Protein AF-A0A2N3D0N3-F1 (afdb_monomer)

Mean predicted aligned error: 4.91 Å

Radius of gyration: 18.26 Å; Cα contacts (8 Å, |Δi|>4): 306; chains: 1; bounding box: 47×38×54 Å

pLDDT: mean 93.18, std 10.8, range [32.34, 98.5]

Foldseek 3Di:
DWAAQQFDDDPNRTWDKAWDWFDWAFDQQLCDDDPGHPCPVQPVQWDADPVRGITGGAGWMWTADPQQFIAIAGDRDDDPLNTADPDDADPQWDFDADRDNVPDLEQSHCVVRVHPVHTDHNVPDPDDDFAAQWDFSNQDDPPVVNVVVRTPPVRHGDTPGGDGHPPRDGDPPDD

Sequence (175 aa):
IEVRGGQIILNGRAIKREVVPAVRIPFEPALMCKDGPCLIGFEAFRETDADGREYFAPPTWRETLPNGATYLTIDYRDQGLDNYGPYTVPADHVFVMGDNRDQSADSRAAAEENGLGGGVPLANIGGRAEFITFSLDGTTSWNPMSWFTSLRGDRAWTTLRPPLAEGVAPAPAAE

Structure (mmCIF, N/CA/C/O backbone):
data_AF-A0A2N3D0N3-F1
#
_entry.id   AF-A0A2N3D0N3-F1
#
loop_
_atom_site.group_PDB
_atom_site.id
_atom_site.type_symbol
_atom_site.label_atom_id
_atom_site.label_alt_id
_atom_site.label_comp_id
_atom_site.label_asym_id
_atom_site.label_entity_id
_atom_site.label_seq_id
_atom_site.pdbx_PDB_ins_code
_atom_site.Cartn_x
_atom_site.Cartn_y
_atom_site.Cartn_z
_atom_site.occupancy
_atom_site.B_iso_or_equiv
_atom_site.auth_seq_id
_atom_site.auth_comp_id
_atom_site.auth_asym_id
_atom_site.auth_atom_id
_atom_site.pdbx_PDB_model_num
ATOM 1 N N . ILE A 1 1 ? -7.710 2.717 17.320 1.00 96.50 1 ILE A N 1
ATOM 2 C CA . ILE A 1 1 ? -6.485 2.677 16.499 1.00 96.50 1 ILE A CA 1
ATOM 3 C C . ILE A 1 1 ? -5.714 3.965 16.703 1.00 96.50 1 ILE A C 1
ATOM 5 O O . ILE A 1 1 ? -6.318 5.024 16.839 1.00 96.50 1 ILE A O 1
ATOM 9 N N . GLU A 1 2 ? -4.401 3.841 16.779 1.00 98.00 2 GLU A N 1
ATOM 10 C CA . GLU A 1 2 ? -3.446 4.932 16.925 1.00 98.00 2 GLU A CA 1
ATOM 11 C C . GLU A 1 2 ? -2.234 4.638 16.042 1.00 98.00 2 GLU A C 1
ATOM 13 O O . GLU A 1 2 ? -1.915 3.473 15.800 1.00 98.00 2 GLU A O 1
ATOM 18 N N . VAL A 1 3 ? -1.551 5.681 15.588 1.00 98.12 3 VAL A N 1
ATOM 19 C CA . VAL A 1 3 ? -0.232 5.597 14.955 1.00 98.12 3 VAL A CA 1
ATOM 20 C C . VAL A 1 3 ? 0.669 6.585 15.682 1.00 98.12 3 VAL A C 1
ATOM 22 O O . VAL A 1 3 ? 0.238 7.705 15.955 1.00 98.12 3 VAL A O 1
ATOM 25 N N . ARG A 1 4 ? 1.880 6.168 16.056 1.00 97.81 4 ARG A N 1
ATOM 26 C CA . ARG A 1 4 ? 2.882 7.040 16.688 1.00 97.81 4 ARG A CA 1
ATOM 27 C C . ARG A 1 4 ? 4.240 6.769 16.061 1.00 97.81 4 ARG A C 1
ATOM 29 O O . ARG A 1 4 ? 4.701 5.629 16.116 1.00 97.81 4 ARG A O 1
ATOM 36 N N . GLY A 1 5 ? 4.857 7.789 15.466 1.00 96.19 5 GLY A N 1
ATOM 37 C CA . GLY A 1 5 ? 6.097 7.633 14.694 1.00 96.19 5 GLY A CA 1
ATOM 38 C C . GLY A 1 5 ? 6.013 6.506 13.654 1.00 96.19 5 GLY A C 1
ATOM 39 O O . GLY A 1 5 ? 6.908 5.668 13.583 1.00 96.19 5 GLY A O 1
ATOM 40 N N . GLY A 1 6 ? 4.875 6.398 12.962 1.00 95.81 6 GLY A N 1
ATOM 41 C CA . GLY A 1 6 ? 4.603 5.386 11.937 1.00 95.81 6 GLY A CA 1
ATOM 42 C C . GLY A 1 6 ? 4.207 4.006 12.482 1.00 95.81 6 GLY A C 1
ATOM 43 O O . GLY A 1 6 ? 3.701 3.161 11.741 1.00 95.81 6 GLY A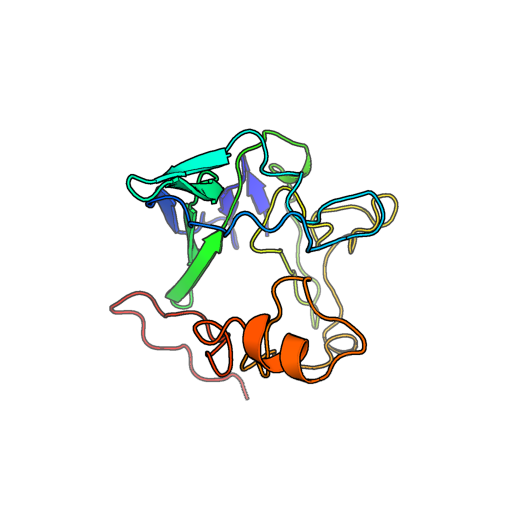 O 1
ATOM 44 N N . GLN A 1 7 ? 4.398 3.722 13.775 1.00 97.00 7 GLN A N 1
ATOM 45 C CA . GLN A 1 7 ? 4.039 2.425 14.352 1.00 97.00 7 GLN A CA 1
ATOM 46 C C . GLN A 1 7 ? 2.553 2.366 14.719 1.00 97.00 7 GLN A C 1
ATOM 48 O O . GLN A 1 7 ? 2.054 3.183 15.495 1.00 97.00 7 GLN A O 1
ATOM 53 N N . ILE A 1 8 ? 1.854 1.348 14.209 1.00 98.06 8 ILE A N 1
ATOM 54 C CA . ILE A 1 8 ? 0.443 1.109 14.522 1.00 98.06 8 ILE A CA 1
ATOM 55 C C . ILE A 1 8 ? 0.293 0.577 15.952 1.00 98.06 8 ILE A C 1
ATOM 57 O O . ILE A 1 8 ? 0.961 -0.371 16.375 1.00 98.06 8 ILE A O 1
ATOM 61 N N . ILE A 1 9 ? -0.663 1.151 16.674 1.00 98.50 9 ILE A N 1
ATOM 62 C CA . ILE A 1 9 ? -1.095 0.753 18.007 1.00 98.50 9 ILE A CA 1
ATOM 63 C C . ILE A 1 9 ? -2.587 0.403 17.939 1.00 98.50 9 ILE A C 1
ATOM 65 O O . ILE A 1 9 ? -3.451 1.232 17.637 1.00 98.50 9 ILE A O 1
ATOM 69 N N . LEU A 1 10 ? -2.906 -0.856 18.235 1.00 97.56 10 LEU A N 1
ATOM 70 C CA . LEU A 1 10 ? -4.269 -1.379 18.256 1.00 97.56 10 LEU A CA 1
ATOM 71 C C . LEU A 1 10 ? -4.692 -1.616 19.702 1.00 97.56 10 LEU A C 1
ATOM 73 O O . LEU A 1 10 ? -4.066 -2.395 20.417 1.00 97.56 10 LEU A O 1
ATOM 77 N N . ASN A 1 11 ? -5.757 -0.937 20.135 1.00 96.12 11 ASN A N 1
ATOM 78 C CA . ASN A 1 11 ? -6.321 -1.054 21.486 1.00 96.12 11 ASN A CA 1
ATOM 79 C C . ASN A 1 11 ? -5.256 -0.900 22.592 1.00 96.12 11 ASN A C 1
ATOM 81 O O . ASN A 1 11 ? -5.181 -1.701 23.519 1.00 96.12 11 ASN A O 1
ATOM 85 N N . GLY A 1 12 ? -4.384 0.104 22.446 1.00 96.75 12 GLY A N 1
ATOM 86 C CA . GLY A 1 12 ? -3.292 0.393 23.383 1.00 96.75 12 GLY A CA 1
ATOM 87 C C . GLY A 1 12 ? -2.045 -0.489 23.238 1.00 96.75 12 GLY A C 1
ATOM 88 O O . GLY A 1 12 ? -1.062 -0.254 23.936 1.00 96.75 12 GLY A O 1
ATOM 89 N N . ARG A 1 13 ? -2.036 -1.473 22.328 1.00 97.69 13 ARG A N 1
ATOM 90 C CA . ARG A 1 13 ? -0.891 -2.360 22.089 1.00 97.69 13 ARG A CA 1
ATOM 91 C C . ARG A 1 13 ? -0.256 -2.093 20.728 1.00 97.69 13 ARG A C 1
ATOM 93 O O . ARG A 1 13 ? -0.904 -2.248 19.696 1.00 97.69 13 ARG A O 1
ATOM 100 N N . ALA A 1 14 ? 1.023 -1.729 20.729 1.00 97.88 14 ALA A N 1
ATOM 101 C CA . ALA A 1 14 ? 1.804 -1.610 19.504 1.00 97.88 14 ALA A CA 1
ATOM 102 C C . ALA A 1 14 ? 1.889 -2.965 18.785 1.00 97.88 14 ALA A C 1
ATOM 104 O O . ALA A 1 14 ? 2.117 -4.000 19.424 1.00 97.88 14 ALA A O 1
ATOM 105 N N . ILE A 1 15 ? 1.697 -2.963 17.466 1.00 97.38 15 ILE A N 1
ATOM 106 C CA . ILE A 1 15 ? 1.900 -4.164 16.656 1.00 97.38 15 ILE A CA 1
ATOM 107 C C . ILE A 1 15 ? 3.396 -4.454 16.511 1.00 97.38 15 ILE A C 1
ATOM 109 O O . ILE A 1 15 ? 4.239 -3.555 16.620 1.00 97.38 15 ILE A O 1
ATOM 113 N N . LYS A 1 16 ? 3.734 -5.718 16.236 1.00 97.38 16 LYS A N 1
ATOM 114 C CA . LYS A 1 16 ? 5.115 -6.092 15.929 1.00 97.38 16 LYS A CA 1
ATOM 115 C C . LYS A 1 16 ? 5.509 -5.431 14.607 1.00 97.38 16 LYS A C 1
ATOM 117 O O . LYS A 1 16 ? 4.800 -5.593 13.615 1.00 97.38 16 LYS A O 1
ATOM 122 N N . ARG A 1 17 ? 6.630 -4.712 14.608 1.00 96.81 17 ARG A N 1
ATOM 123 C CA . ARG A 1 17 ? 7.217 -4.063 13.435 1.00 96.81 17 ARG A CA 1
ATOM 124 C C . ARG A 1 17 ? 8.715 -4.354 13.419 1.00 96.81 17 ARG A C 1
ATOM 126 O O . ARG A 1 17 ? 9.386 -4.163 14.429 1.00 96.81 17 ARG A O 1
ATOM 133 N N . GLU A 1 18 ? 9.218 -4.856 12.300 1.00 97.06 18 GLU A N 1
ATOM 134 C CA . GLU A 1 18 ? 10.600 -5.322 12.149 1.00 97.06 18 GLU A CA 1
ATOM 135 C C . GLU A 1 18 ? 11.229 -4.697 10.907 1.00 97.06 18 GLU A C 1
ATOM 137 O O . GLU A 1 18 ? 10.584 -4.636 9.862 1.00 97.06 18 GLU A O 1
ATOM 142 N N . VAL A 1 19 ? 12.486 -4.261 11.001 1.00 96.88 19 VAL A N 1
ATOM 143 C CA . VAL A 1 19 ? 13.260 -3.880 9.812 1.00 96.88 19 VAL A CA 1
ATOM 144 C C . VAL A 1 19 ? 13.573 -5.144 9.022 1.00 96.88 19 VAL A C 1
ATOM 146 O O . VAL A 1 19 ? 14.001 -6.152 9.588 1.00 96.88 19 VAL A O 1
ATOM 149 N N . VAL A 1 20 ? 13.369 -5.090 7.711 1.00 97.88 20 VAL A N 1
ATOM 150 C CA . VAL A 1 20 ? 13.664 -6.190 6.790 1.00 97.88 20 VAL A CA 1
ATOM 151 C C . VAL A 1 20 ? 14.454 -5.664 5.595 1.00 97.88 20 VAL A C 1
ATOM 153 O O . VAL A 1 20 ? 14.516 -4.448 5.404 1.00 97.88 20 VAL A O 1
ATOM 156 N N . PRO A 1 21 ? 15.071 -6.540 4.779 1.00 97.94 21 PRO A N 1
ATOM 157 C CA . PRO A 1 21 ? 15.640 -6.105 3.512 1.00 97.94 21 PRO A CA 1
ATOM 158 C C . PRO A 1 21 ? 14.610 -5.326 2.692 1.00 97.94 21 PRO A C 1
ATOM 160 O O . PRO A 1 21 ? 13.435 -5.703 2.652 1.00 97.94 21 PRO A O 1
ATOM 163 N N . ALA A 1 22 ? 15.062 -4.249 2.054 1.00 97.94 22 ALA A N 1
ATOM 164 C CA . ALA A 1 22 ? 14.221 -3.424 1.203 1.00 97.94 22 ALA A CA 1
ATOM 165 C C . ALA A 1 22 ? 13.553 -4.267 0.108 1.00 97.94 22 ALA A C 1
ATOM 167 O O . ALA A 1 22 ? 14.188 -5.140 -0.497 1.00 97.94 22 ALA A O 1
ATOM 168 N N . VAL A 1 23 ? 12.278 -3.993 -0.175 1.00 96.56 23 VAL A N 1
ATOM 169 C CA . VAL A 1 23 ? 11.655 -4.523 -1.390 1.00 96.56 23 VAL A CA 1
ATOM 170 C C . VAL A 1 23 ? 12.372 -3.957 -2.611 1.00 96.56 23 VAL A C 1
ATOM 172 O O . VAL A 1 23 ? 12.675 -2.768 -2.663 1.00 96.56 23 VAL A O 1
ATOM 175 N N . ARG A 1 24 ? 12.630 -4.804 -3.611 1.00 96.56 24 ARG A N 1
ATOM 176 C CA . ARG A 1 24 ? 13.155 -4.359 -4.906 1.00 96.56 24 ARG A CA 1
ATOM 177 C C . ARG A 1 24 ? 11.980 -4.057 -5.825 1.00 96.56 24 ARG A C 1
ATOM 179 O O . ARG A 1 24 ? 11.265 -4.968 -6.235 1.00 96.56 24 ARG A O 1
ATOM 186 N N . ILE A 1 25 ? 11.777 -2.782 -6.129 1.00 95.69 25 ILE A N 1
ATOM 187 C CA . ILE A 1 25 ? 10.747 -2.318 -7.060 1.00 95.69 25 ILE A CA 1
ATOM 188 C C . ILE A 1 25 ? 11.434 -2.058 -8.408 1.00 95.69 25 ILE A C 1
ATOM 190 O O . ILE A 1 25 ? 12.362 -1.255 -8.438 1.00 95.69 25 ILE A O 1
ATOM 194 N N . PRO A 1 26 ? 11.036 -2.704 -9.517 1.00 94.94 26 PRO A N 1
ATOM 195 C CA . PRO A 1 26 ? 11.673 -2.482 -10.816 1.00 94.94 26 PRO A CA 1
ATOM 196 C C . PRO A 1 26 ? 11.665 -1.006 -11.241 1.00 94.94 26 PRO A C 1
ATOM 198 O O . PRO A 1 26 ? 10.673 -0.305 -11.033 1.00 94.94 26 PRO A O 1
ATOM 201 N N . PHE A 1 27 ? 12.755 -0.529 -11.852 1.00 95.69 27 PHE A N 1
ATOM 202 C CA . PHE A 1 27 ? 12.770 0.795 -12.470 1.00 95.69 27 PHE A CA 1
ATOM 203 C C . PHE A 1 27 ? 11.986 0.764 -13.787 1.00 95.69 27 PHE A C 1
ATOM 205 O O . PHE A 1 27 ? 12.402 0.134 -14.759 1.00 95.69 27 PHE A O 1
ATOM 212 N N . GLU A 1 28 ? 10.843 1.447 -13.823 1.00 94.19 28 GLU A N 1
ATOM 213 C CA . GLU A 1 28 ? 9.900 1.387 -14.945 1.00 94.19 28 GLU A CA 1
ATOM 214 C C . GLU A 1 28 ? 9.500 2.794 -15.399 1.00 94.19 28 GLU A C 1
ATOM 216 O O . GLU A 1 28 ? 8.421 3.289 -15.067 1.00 94.19 28 GLU A O 1
ATOM 221 N N . PRO A 1 29 ? 10.356 3.476 -16.174 1.00 94.12 29 PRO A N 1
ATOM 222 C CA . PRO A 1 29 ? 10.112 4.856 -16.589 1.00 94.12 29 PRO A CA 1
ATOM 223 C C . PRO A 1 29 ? 8.938 4.994 -17.569 1.00 94.12 29 PRO A C 1
ATOM 225 O O . PRO A 1 29 ? 8.408 6.087 -17.731 1.00 94.12 29 PRO A O 1
ATOM 228 N N . ALA A 1 30 ? 8.530 3.899 -18.220 1.00 94.56 30 ALA A N 1
ATOM 229 C CA . ALA A 1 30 ? 7.358 3.857 -19.093 1.00 94.56 30 ALA A CA 1
ATOM 230 C C . ALA A 1 30 ? 6.034 3.714 -18.319 1.00 94.56 30 ALA A C 1
ATOM 232 O O . ALA A 1 30 ? 4.965 3.932 -18.890 1.00 94.56 30 ALA A O 1
ATOM 233 N N . LEU A 1 31 ? 6.079 3.361 -17.029 1.00 94.31 31 LEU A N 1
ATOM 234 C CA . LEU A 1 31 ? 4.893 3.286 -16.184 1.00 94.31 31 LEU A CA 1
ATOM 235 C C . LEU A 1 31 ? 4.480 4.702 -15.766 1.00 94.31 31 LEU A C 1
ATOM 237 O O . LEU A 1 31 ? 4.991 5.253 -14.792 1.00 94.31 31 LEU A O 1
ATOM 241 N N . MET A 1 32 ? 3.558 5.293 -16.525 1.00 93.88 32 MET A N 1
ATOM 242 C CA . MET A 1 32 ? 3.138 6.686 -16.356 1.00 93.88 32 MET A CA 1
ATOM 243 C C . MET A 1 32 ? 1.885 6.825 -15.485 1.00 93.88 32 MET A C 1
ATOM 245 O O . MET A 1 32 ? 0.881 6.143 -15.683 1.00 93.88 32 MET A O 1
ATOM 249 N N . CYS A 1 33 ? 1.945 7.773 -14.557 1.00 91.06 33 CYS A N 1
ATOM 250 C CA . CYS A 1 33 ? 0.849 8.275 -13.738 1.00 91.06 33 CYS A CA 1
ATOM 251 C C . CYS A 1 33 ? 0.556 9.740 -14.126 1.00 91.06 33 CYS A C 1
ATOM 253 O O . CYS A 1 33 ? 1.195 10.289 -15.023 1.00 91.06 33 CYS A O 1
ATOM 255 N N . LYS A 1 34 ? -0.427 10.380 -13.473 1.00 86.44 34 LYS A N 1
ATOM 256 C CA . LYS A 1 34 ? -0.952 11.707 -13.856 1.00 86.44 34 LYS A CA 1
ATOM 257 C C . LYS A 1 34 ? 0.133 12.766 -14.118 1.00 86.44 34 LYS A C 1
ATOM 259 O O . LYS A 1 34 ? 0.030 13.481 -15.109 1.00 86.44 34 LYS A O 1
ATOM 264 N N . ASP A 1 35 ? 1.160 12.824 -13.270 1.00 86.19 35 ASP A N 1
ATOM 265 C CA . ASP A 1 35 ? 2.165 13.896 -13.271 1.00 86.19 35 ASP A CA 1
ATOM 266 C C . ASP A 1 35 ? 3.593 13.403 -13.599 1.00 86.19 35 ASP A C 1
ATOM 268 O O . ASP A 1 35 ? 4.572 14.096 -13.327 1.00 86.19 35 ASP A O 1
ATOM 272 N N . GLY A 1 36 ? 3.737 12.205 -14.183 1.00 92.62 36 GLY A N 1
ATOM 273 C CA . GLY A 1 36 ? 5.040 11.632 -14.546 1.00 92.62 36 GLY A CA 1
ATOM 274 C C . GLY A 1 36 ? 5.144 10.128 -14.279 1.00 92.62 36 GLY A C 1
ATOM 275 O O . GLY A 1 36 ? 4.118 9.464 -14.119 1.00 92.62 36 GLY A O 1
ATOM 276 N N . PRO A 1 37 ? 6.366 9.566 -14.227 1.00 94.25 37 PRO A N 1
ATOM 277 C CA . PRO A 1 37 ? 6.569 8.164 -13.874 1.00 94.25 37 PRO A CA 1
ATOM 278 C C . PRO A 1 37 ? 5.958 7.836 -12.507 1.00 94.25 37 PRO A C 1
ATOM 280 O O . PRO A 1 37 ? 6.195 8.540 -11.525 1.00 94.25 37 PRO A O 1
ATOM 283 N N . CYS A 1 38 ? 5.200 6.744 -12.416 1.00 93.38 38 CYS A N 1
ATOM 284 C CA . CYS A 1 38 ? 4.470 6.357 -11.205 1.00 93.38 38 CYS A CA 1
ATOM 285 C C . CYS A 1 38 ? 5.369 6.146 -9.980 1.00 93.38 38 CYS A C 1
ATOM 287 O O . CYS A 1 38 ? 4.913 6.275 -8.848 1.00 93.38 38 CYS A O 1
ATOM 289 N N . LEU A 1 39 ? 6.639 5.805 -10.198 1.00 94.25 39 LEU A N 1
ATOM 290 C CA . LEU A 1 39 ? 7.589 5.459 -9.142 1.00 94.25 39 LEU A CA 1
ATOM 291 C C . LEU A 1 39 ? 8.524 6.615 -8.761 1.00 94.25 39 LEU A C 1
ATOM 293 O O . LEU A 1 39 ? 9.458 6.413 -7.991 1.00 94.25 39 LEU A O 1
ATOM 297 N N . ILE A 1 40 ? 8.258 7.836 -9.242 1.00 92.69 40 ILE A N 1
ATOM 298 C CA . ILE A 1 40 ? 9.103 9.014 -8.982 1.00 92.69 40 ILE A CA 1
ATOM 299 C C . ILE A 1 40 ? 9.296 9.306 -7.484 1.00 92.69 40 ILE A C 1
ATOM 301 O O . ILE A 1 40 ? 10.333 9.824 -7.076 1.00 92.69 40 ILE A O 1
ATOM 305 N N . GLY A 1 41 ? 8.333 8.919 -6.638 1.00 91.88 41 GLY A N 1
ATOM 306 C CA . GLY A 1 41 ? 8.429 9.057 -5.182 1.00 91.88 41 GLY A CA 1
ATOM 307 C C . GLY A 1 41 ? 9.589 8.279 -4.545 1.00 91.88 41 GLY A C 1
ATOM 308 O O . GLY A 1 41 ? 9.972 8.597 -3.414 1.00 91.88 41 GLY A O 1
ATOM 309 N N . PHE A 1 42 ? 10.160 7.309 -5.265 1.00 96.38 42 PHE A N 1
ATOM 310 C CA . PHE A 1 42 ? 11.258 6.456 -4.820 1.00 96.38 42 PHE A CA 1
ATOM 311 C C . PHE A 1 42 ? 12.616 6.794 -5.446 1.00 96.38 42 PHE A C 1
ATOM 313 O O . PHE A 1 42 ? 13.570 6.068 -5.192 1.00 96.38 42 PHE A O 1
ATOM 320 N N . GLU A 1 43 ? 12.750 7.888 -6.208 1.00 95.19 43 GLU A N 1
ATOM 321 C CA . GLU A 1 43 ? 13.996 8.201 -6.936 1.00 95.19 43 GLU A CA 1
ATOM 322 C C . GLU A 1 43 ? 15.231 8.282 -6.025 1.00 95.19 43 GLU A C 1
ATOM 324 O O . GLU A 1 43 ? 16.317 7.847 -6.398 1.00 95.19 43 GLU A O 1
ATOM 329 N N . ALA A 1 44 ? 15.056 8.752 -4.786 1.00 95.81 44 ALA A N 1
ATOM 330 C CA . ALA A 1 44 ? 16.120 8.798 -3.780 1.00 95.81 44 ALA A CA 1
ATOM 331 C C . ALA A 1 44 ? 16.669 7.410 -3.379 1.00 95.81 44 ALA A C 1
ATOM 333 O O . ALA A 1 44 ? 17.728 7.332 -2.764 1.00 95.81 44 ALA A O 1
ATOM 334 N N . PHE A 1 45 ? 15.958 6.332 -3.717 1.00 97.56 45 PHE A N 1
ATOM 335 C CA . PHE A 1 45 ? 16.314 4.941 -3.429 1.00 97.56 45 PHE A CA 1
ATOM 336 C C . PHE A 1 45 ? 16.670 4.152 -4.689 1.00 97.56 45 PHE A C 1
ATOM 338 O O . PHE A 1 45 ? 16.580 2.924 -4.685 1.00 97.56 45 PHE A O 1
ATOM 345 N N . ARG A 1 46 ? 17.004 4.837 -5.787 1.00 98.00 46 ARG A N 1
ATOM 346 C CA . ARG A 1 46 ? 17.414 4.193 -7.033 1.00 98.00 46 ARG A CA 1
ATOM 347 C C . ARG A 1 46 ? 18.785 3.546 -6.874 1.00 98.00 46 ARG A C 1
ATOM 349 O O . ARG A 1 46 ? 19.749 4.187 -6.464 1.00 98.00 46 ARG A O 1
ATOM 356 N N . GLU A 1 47 ? 18.8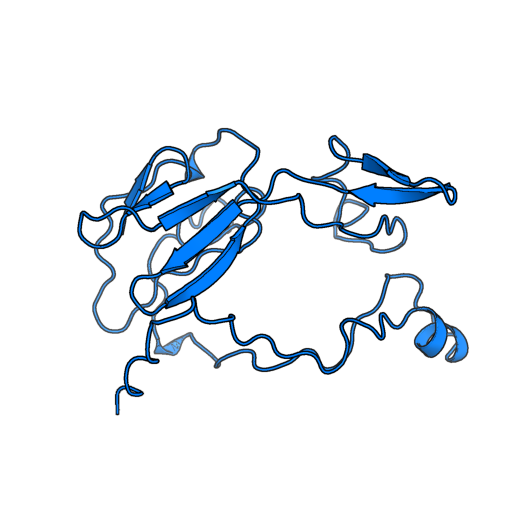61 2.284 -7.261 1.00 98.12 47 GLU A N 1
ATOM 357 C CA . GLU A 1 47 ? 20.065 1.467 -7.246 1.00 98.12 47 GLU A CA 1
ATOM 358 C C . GLU A 1 47 ? 20.250 0.765 -8.595 1.00 98.12 47 GLU A C 1
ATOM 360 O O . GLU A 1 47 ? 19.311 0.602 -9.379 1.00 98.12 47 GLU A O 1
ATOM 365 N N . THR A 1 48 ? 21.478 0.318 -8.850 1.00 97.88 48 THR A N 1
ATOM 366 C CA . THR A 1 48 ? 21.844 -0.480 -10.022 1.00 97.88 48 THR A CA 1
ATOM 367 C C . THR A 1 48 ? 22.510 -1.762 -9.544 1.00 97.88 48 THR A C 1
ATOM 369 O O . THR A 1 48 ? 23.443 -1.711 -8.743 1.00 97.88 48 THR A O 1
ATOM 372 N N . ASP A 1 49 ? 22.034 -2.917 -10.010 1.00 95.62 49 ASP A N 1
ATOM 373 C CA . ASP A 1 49 ? 22.659 -4.196 -9.677 1.00 95.62 49 ASP A CA 1
ATOM 374 C C . ASP A 1 49 ? 23.886 -4.505 -10.548 1.00 95.62 49 ASP A C 1
ATOM 376 O O . ASP A 1 49 ? 24.253 -3.757 -11.455 1.00 95.62 49 ASP A O 1
ATOM 380 N N . ALA A 1 50 ? 24.547 -5.627 -10.253 1.00 95.75 50 ALA A N 1
ATOM 381 C CA . ALA A 1 50 ? 25.756 -6.060 -10.950 1.00 95.75 50 ALA A CA 1
ATOM 382 C C . ALA A 1 50 ? 25.548 -6.310 -12.457 1.00 95.75 50 ALA A C 1
ATOM 384 O O . ALA A 1 50 ? 26.510 -6.223 -13.218 1.00 95.75 50 ALA A O 1
ATOM 385 N N . ASP A 1 51 ? 24.313 -6.587 -12.886 1.00 94.94 51 ASP A N 1
ATOM 386 C CA . ASP A 1 51 ? 23.959 -6.794 -14.293 1.00 94.94 51 ASP A CA 1
ATOM 387 C C . ASP A 1 51 ? 23.599 -5.472 -15.000 1.00 94.94 51 ASP A C 1
ATOM 389 O O . ASP A 1 51 ? 23.218 -5.475 -16.173 1.00 94.94 51 ASP A O 1
ATOM 393 N N . GLY A 1 52 ? 23.692 -4.337 -14.300 1.00 95.19 52 GLY A N 1
ATOM 394 C CA . GLY A 1 52 ? 23.315 -3.025 -14.814 1.00 95.19 52 GLY A CA 1
ATOM 395 C C . GLY A 1 52 ? 21.808 -2.763 -14.800 1.00 95.19 52 GLY A C 1
ATOM 396 O O . GLY A 1 52 ? 21.367 -1.790 -15.410 1.00 95.19 52 GLY A O 1
ATOM 397 N N . ARG A 1 53 ? 20.999 -3.607 -14.139 1.00 95.44 53 ARG A N 1
ATOM 398 C CA . ARG A 1 53 ? 19.553 -3.375 -14.028 1.00 95.44 53 ARG A CA 1
ATOM 399 C C . ARG A 1 53 ? 19.261 -2.417 -12.891 1.00 95.44 53 ARG A C 1
ATOM 401 O O . ARG A 1 53 ? 19.783 -2.552 -11.785 1.00 95.44 53 ARG A O 1
ATOM 408 N N . GLU A 1 54 ? 18.372 -1.477 -13.165 1.00 97.44 54 GLU A N 1
ATOM 409 C CA . GLU A 1 54 ? 17.965 -0.467 -12.200 1.00 97.44 54 GLU A CA 1
ATOM 410 C C . GLU A 1 54 ? 16.698 -0.884 -11.451 1.00 97.44 54 GLU A C 1
ATOM 412 O O . GLU A 1 54 ? 15.792 -1.518 -11.999 1.00 97.44 54 GLU A O 1
ATOM 417 N N . TYR A 1 55 ? 16.640 -0.528 -10.174 1.00 97.50 55 TYR A N 1
ATOM 418 C CA . TYR A 1 55 ? 15.506 -0.779 -9.291 1.00 97.50 55 TYR A CA 1
ATOM 419 C C . TYR A 1 55 ? 15.489 0.257 -8.166 1.00 97.50 55 TYR A C 1
ATOM 421 O O . TYR A 1 55 ? 16.481 0.937 -7.922 1.00 97.50 55 TYR A O 1
ATOM 429 N N . PHE A 1 56 ? 14.369 0.369 -7.464 1.00 98.06 56 PHE A N 1
ATOM 430 C CA . PHE A 1 56 ? 14.268 1.120 -6.221 1.00 98.06 56 PHE A CA 1
ATOM 431 C C . PHE A 1 56 ? 14.306 0.175 -5.022 1.00 98.06 56 PHE A C 1
ATOM 433 O O . PHE A 1 56 ? 13.696 -0.898 -5.061 1.00 98.06 56 PHE A O 1
ATOM 440 N N . ALA A 1 57 ? 14.987 0.591 -3.957 1.00 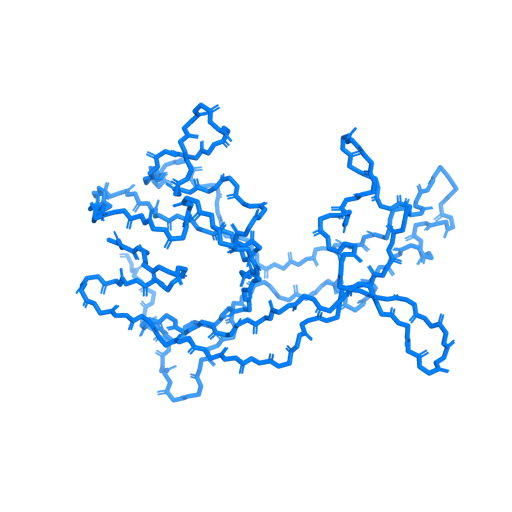98.12 57 ALA A N 1
ATOM 441 C CA . ALA A 1 57 ? 15.129 -0.156 -2.708 1.00 98.12 57 ALA A CA 1
ATOM 442 C C . ALA A 1 57 ? 14.722 0.687 -1.483 1.00 98.12 57 ALA A C 1
ATOM 444 O O . ALA A 1 57 ? 15.559 0.996 -0.631 1.00 98.12 57 ALA A O 1
ATOM 445 N N . PRO A 1 58 ? 13.447 1.105 -1.369 1.00 97.88 58 PRO A N 1
ATOM 446 C CA . PRO A 1 58 ? 13.015 1.916 -0.240 1.00 97.88 58 PRO A CA 1
ATOM 447 C C . PRO A 1 58 ? 13.099 1.137 1.088 1.00 97.88 58 PRO A C 1
ATOM 449 O O . PRO A 1 58 ? 12.817 -0.070 1.119 1.00 97.88 58 PRO A O 1
ATOM 452 N N . PRO A 1 59 ? 13.416 1.813 2.211 1.00 97.31 59 PRO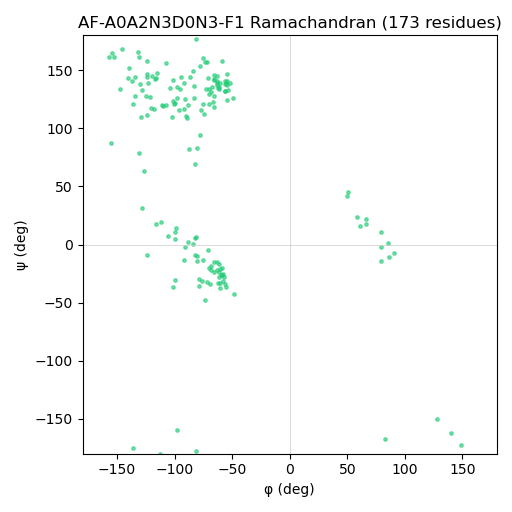 A N 1
ATOM 453 C CA . PRO A 1 59 ? 13.348 1.216 3.540 1.00 97.31 59 PRO A CA 1
ATOM 454 C C . PRO A 1 59 ? 12.011 0.505 3.762 1.00 97.31 59 PRO A C 1
ATOM 456 O O . PRO A 1 59 ? 10.942 1.079 3.554 1.00 97.31 59 PRO A O 1
ATOM 459 N N . THR A 1 60 ? 12.083 -0.765 4.154 1.00 98.19 60 THR A N 1
ATOM 460 C CA . THR A 1 60 ? 10.917 -1.641 4.270 1.00 98.19 60 THR A CA 1
ATOM 461 C C . THR A 1 60 ? 10.816 -2.205 5.677 1.00 98.19 60 THR A C 1
ATOM 463 O O . THR A 1 60 ? 11.802 -2.637 6.281 1.00 98.19 60 THR A O 1
ATOM 466 N N . TRP A 1 61 ? 9.588 -2.255 6.171 1.00 97.88 61 TRP A N 1
ATOM 467 C CA . TRP A 1 61 ? 9.234 -2.848 7.445 1.00 97.88 61 TRP A CA 1
ATOM 468 C C . TRP A 1 61 ? 8.340 -4.061 7.227 1.00 97.88 61 TRP A C 1
ATOM 470 O O . TRP A 1 61 ? 7.538 -4.093 6.300 1.00 97.88 61 TRP A O 1
ATOM 480 N N . ARG A 1 62 ? 8.448 -5.061 8.101 1.00 98.19 62 ARG A N 1
ATOM 481 C CA . ARG A 1 62 ? 7.429 -6.099 8.249 1.00 98.19 62 ARG A CA 1
ATOM 482 C C . ARG A 1 62 ? 6.574 -5.785 9.458 1.00 98.19 62 ARG A C 1
ATOM 484 O O . ARG A 1 62 ? 7.079 -5.737 10.577 1.00 98.19 62 ARG A O 1
ATOM 491 N N . GLU A 1 63 ? 5.281 -5.633 9.236 1.00 97.81 63 GLU A N 1
ATOM 492 C CA . GLU A 1 63 ? 4.285 -5.461 10.286 1.00 97.81 63 GLU A CA 1
ATOM 493 C C . GLU A 1 63 ? 3.501 -6.758 10.476 1.00 97.81 63 GLU A C 1
ATOM 495 O O . GLU A 1 63 ? 3.097 -7.383 9.500 1.00 97.81 63 GLU A O 1
ATOM 500 N N . THR A 1 64 ? 3.294 -7.180 11.725 1.00 97.62 64 THR A N 1
ATOM 501 C CA . THR A 1 64 ? 2.470 -8.353 12.063 1.00 97.62 64 THR A CA 1
ATOM 502 C C . THR A 1 64 ? 1.282 -7.923 12.906 1.00 97.62 64 THR A C 1
ATOM 504 O O . THR A 1 64 ? 1.446 -7.440 14.031 1.00 97.62 64 THR A O 1
ATOM 507 N N . LEU A 1 65 ? 0.083 -8.121 12.367 1.00 96.38 65 LEU A N 1
ATOM 508 C CA . LEU A 1 65 ? -1.166 -7.840 13.060 1.00 96.38 65 LEU A CA 1
ATOM 509 C C . LEU A 1 65 ? -1.469 -8.909 14.127 1.00 96.38 65 LEU A C 1
ATOM 511 O O . LEU A 1 65 ? -0.955 -10.026 14.050 1.00 96.38 65 LEU A O 1
ATOM 515 N N . PRO A 1 66 ? -2.340 -8.617 15.116 1.00 95.44 66 PRO A N 1
ATOM 516 C CA . PRO A 1 66 ? -2.680 -9.567 16.182 1.00 95.44 66 PRO A CA 1
ATOM 517 C C . PRO A 1 66 ? -3.253 -10.906 15.698 1.00 95.44 66 PRO A C 1
ATOM 519 O O . PRO A 1 66 ? -3.121 -11.908 16.391 1.00 95.44 66 PRO A O 1
ATOM 522 N N . ASN A 1 67 ? -3.874 -10.932 14.516 1.00 93.06 67 ASN A N 1
ATOM 523 C CA . ASN A 1 67 ? -4.385 -12.151 13.883 1.00 93.06 67 ASN A CA 1
ATOM 524 C C . ASN A 1 67 ? -3.305 -12.951 13.126 1.00 93.06 67 ASN A C 1
ATOM 526 O O . ASN A 1 67 ? -3.635 -13.907 12.431 1.00 93.06 67 ASN A O 1
ATOM 530 N N . GLY A 1 68 ? -2.039 -12.538 13.207 1.00 95.88 68 GLY A N 1
ATOM 531 C CA . GLY A 1 68 ? -0.909 -13.181 12.545 1.00 95.88 68 GLY A CA 1
ATOM 532 C C . GLY A 1 68 ? -0.664 -12.721 11.112 1.00 95.88 68 GLY A C 1
ATOM 533 O O . GLY A 1 68 ? 0.389 -13.045 10.578 1.00 95.88 68 GLY A O 1
ATOM 534 N N . ALA A 1 69 ? -1.565 -11.960 10.484 1.00 96.25 69 ALA A N 1
ATOM 535 C CA . ALA A 1 69 ? -1.335 -11.456 9.131 1.00 96.25 69 ALA A CA 1
ATOM 536 C C . ALA A 1 69 ? -0.117 -10.527 9.094 1.00 96.25 69 ALA A C 1
ATOM 538 O O . ALA A 1 69 ? 0.030 -9.653 9.953 1.00 96.25 69 ALA A O 1
ATOM 539 N N . THR A 1 70 ? 0.736 -10.718 8.091 1.00 97.25 70 THR A N 1
ATOM 540 C CA . THR A 1 70 ? 1.962 -9.941 7.912 1.00 97.25 70 THR A CA 1
ATOM 541 C C . THR A 1 70 ? 1.945 -9.147 6.616 1.00 97.25 70 THR A C 1
ATOM 543 O O . THR A 1 70 ? 1.466 -9.632 5.591 1.00 97.25 70 THR A O 1
ATOM 546 N N . TYR A 1 71 ? 2.488 -7.933 6.672 1.00 97.06 71 TYR A N 1
ATOM 547 C CA . TYR A 1 71 ? 2.545 -7.000 5.548 1.00 97.06 71 TYR A CA 1
ATOM 548 C C . TYR A 1 71 ? 3.937 -6.396 5.449 1.00 97.06 71 TYR A C 1
ATOM 550 O O . TYR A 1 71 ? 4.583 -6.146 6.470 1.00 97.06 71 TYR A O 1
ATOM 558 N N . LEU A 1 72 ? 4.392 -6.172 4.218 1.00 97.75 72 LEU A N 1
ATOM 559 C CA . LEU A 1 72 ? 5.563 -5.348 3.956 1.00 97.75 72 LEU A CA 1
ATOM 560 C C . LEU A 1 72 ? 5.089 -3.920 3.739 1.00 97.75 72 LEU A C 1
ATOM 562 O O . LEU A 1 72 ? 4.234 -3.683 2.892 1.00 97.75 72 LEU A O 1
ATOM 566 N N . THR A 1 73 ? 5.632 -2.988 4.508 1.00 98.06 73 THR A N 1
ATOM 567 C CA . THR A 1 73 ? 5.231 -1.586 4.466 1.00 98.06 73 THR A CA 1
ATOM 568 C C . THR A 1 73 ? 6.432 -0.699 4.186 1.00 98.06 73 THR A C 1
ATOM 570 O O . THR A 1 73 ? 7.553 -0.974 4.623 1.00 98.06 73 THR A O 1
ATOM 573 N N . ILE A 1 74 ? 6.194 0.360 3.422 1.00 98.12 74 ILE A N 1
ATOM 574 C CA . ILE A 1 74 ? 7.184 1.375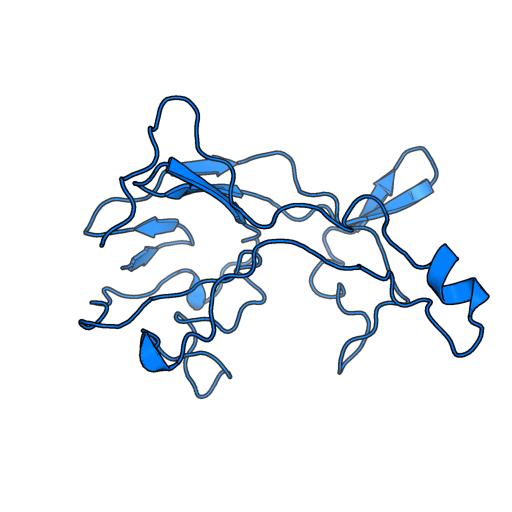 3.076 1.00 98.12 74 ILE A CA 1
ATOM 575 C C . ILE A 1 74 ? 6.793 2.653 3.812 1.00 98.12 74 ILE A C 1
ATOM 577 O O . ILE A 1 74 ? 5.683 3.148 3.631 1.00 98.12 74 ILE A O 1
ATOM 581 N N . ASP A 1 75 ? 7.692 3.118 4.672 1.00 96.31 75 ASP A N 1
ATOM 582 C CA . ASP A 1 75 ? 7.493 4.216 5.623 1.00 96.31 75 ASP A CA 1
ATOM 583 C C . ASP A 1 75 ? 8.882 4.811 5.925 1.00 96.31 75 ASP A C 1
ATOM 585 O O . ASP A 1 75 ? 9.631 4.297 6.766 1.00 96.31 75 ASP A O 1
ATOM 589 N N . TYR A 1 76 ? 9.290 5.762 5.086 1.00 94.25 76 TYR A N 1
ATOM 590 C CA . TYR A 1 76 ? 10.632 6.323 4.929 1.00 94.25 76 TYR A CA 1
ATOM 591 C C . TYR A 1 76 ? 10.694 7.846 5.100 1.00 94.25 76 TYR A C 1
ATOM 593 O O . TYR A 1 76 ? 11.799 8.398 5.108 1.00 94.25 76 TYR A O 1
ATOM 601 N N . ARG A 1 77 ? 9.554 8.538 5.193 1.00 94.00 77 ARG A N 1
ATOM 602 C CA . ARG A 1 77 ? 9.497 9.976 5.492 1.00 94.00 77 ARG A CA 1
ATOM 603 C C . ARG A 1 77 ? 8.991 10.186 6.913 1.00 94.00 77 ARG A C 1
ATOM 605 O O . ARG A 1 77 ? 8.322 9.327 7.458 1.00 94.00 77 ARG A O 1
ATOM 612 N N . ASP A 1 78 ? 9.344 11.330 7.489 1.00 94.50 78 ASP A N 1
ATOM 6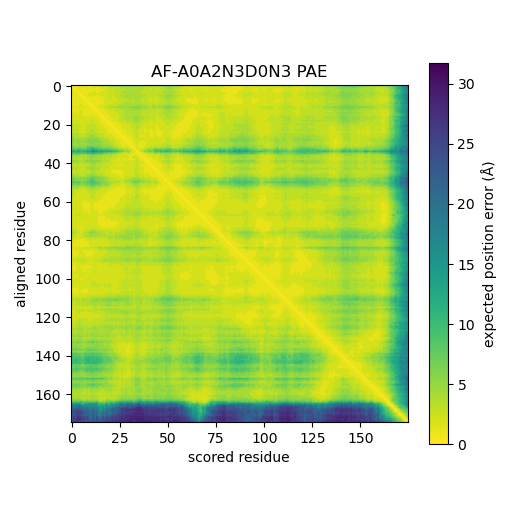13 C CA . ASP A 1 78 ? 8.684 11.842 8.691 1.00 94.50 78 ASP A CA 1
ATOM 614 C C . ASP A 1 78 ? 7.612 12.839 8.238 1.00 94.50 78 ASP A C 1
ATOM 616 O O . ASP A 1 78 ? 7.923 13.849 7.592 1.00 94.50 78 ASP A O 1
ATOM 620 N N . GLN A 1 79 ? 6.347 12.521 8.493 1.00 94.75 79 GLN A N 1
ATOM 621 C CA . GLN A 1 79 ? 5.192 13.295 8.046 1.00 94.75 79 GLN A CA 1
ATOM 622 C C . GLN A 1 79 ? 4.046 13.266 9.064 1.00 94.75 79 GLN A C 1
ATOM 624 O O . GLN A 1 79 ? 3.985 12.451 9.983 1.00 94.75 79 GLN A O 1
ATOM 629 N N . GLY A 1 80 ? 3.054 14.137 8.856 1.00 95.56 80 GLY A N 1
ATOM 630 C CA . GLY A 1 80 ? 1.894 14.236 9.748 1.00 95.56 80 GLY A CA 1
ATOM 631 C C . GLY A 1 80 ? 1.145 12.911 9.946 1.00 95.56 80 GLY A C 1
ATOM 632 O O . GLY A 1 80 ? 0.721 12.616 11.060 1.00 95.56 80 GLY A O 1
ATOM 633 N N . LEU A 1 81 ? 1.047 12.077 8.903 1.00 96.69 81 LEU A N 1
ATOM 634 C CA . LEU A 1 81 ? 0.341 10.786 8.942 1.00 96.69 81 LEU A CA 1
ATOM 635 C C . LEU A 1 81 ? 1.041 9.699 9.776 1.00 96.69 81 LEU A C 1
ATOM 637 O O . LEU A 1 81 ? 0.465 8.623 9.985 1.00 96.69 81 LEU A O 1
ATOM 641 N N . ASP A 1 82 ? 2.238 9.977 10.288 1.00 97.50 82 ASP A N 1
ATOM 642 C CA . ASP A 1 82 ? 2.968 9.079 11.187 1.00 97.50 82 ASP A CA 1
ATOM 643 C C . ASP A 1 82 ? 2.462 9.190 12.624 1.00 97.50 82 ASP A C 1
ATOM 645 O O . ASP A 1 82 ? 2.804 8.371 13.479 1.00 97.50 82 ASP A O 1
ATOM 649 N N . ASN A 1 83 ? 1.619 10.189 12.896 1.00 97.75 83 ASN A N 1
ATOM 650 C CA . ASN A 1 83 ? 0.968 10.394 14.174 1.00 97.75 83 ASN A CA 1
ATOM 651 C C . ASN A 1 83 ? -0.536 10.578 13.950 1.00 97.75 83 ASN A C 1
ATOM 653 O O . ASN A 1 83 ? -0.985 11.589 13.421 1.00 97.75 83 ASN A O 1
ATOM 657 N N . TYR A 1 84 ? -1.329 9.592 14.363 1.00 97.94 84 TYR A N 1
ATOM 658 C CA . TYR A 1 84 ? -2.776 9.593 14.165 1.00 97.94 84 TYR A CA 1
ATOM 659 C C . TYR A 1 84 ? -3.503 9.036 15.388 1.00 97.94 84 TYR A C 1
ATOM 661 O O . TYR A 1 84 ? -3.072 8.056 15.999 1.00 97.94 84 TYR A O 1
ATOM 669 N N . GLY A 1 85 ? -4.665 9.609 15.694 1.00 95.50 85 GLY A N 1
ATOM 670 C CA . GLY A 1 85 ? -5.538 9.144 16.766 1.00 95.50 85 GLY A CA 1
ATOM 671 C C . GLY A 1 85 ? -5.161 9.659 18.165 1.00 95.50 85 GLY A C 1
ATOM 672 O O . GLY A 1 85 ? -4.371 10.595 18.289 1.00 95.50 85 GLY A O 1
ATOM 673 N N . PRO A 1 86 ? -5.754 9.076 19.227 1.00 97.00 86 PRO A N 1
ATOM 674 C CA . PRO A 1 86 ? -6.633 7.901 19.217 1.00 97.00 86 PRO A CA 1
ATOM 675 C C . PRO A 1 86 ? -7.921 8.067 18.423 1.00 97.00 86 PRO A C 1
ATOM 677 O O . PRO A 1 86 ? -8.645 9.044 18.570 1.00 97.00 86 PRO A O 1
ATOM 680 N N . TYR A 1 87 ? -8.220 7.060 17.604 1.00 98.12 87 TYR A N 1
ATOM 681 C CA . TYR A 1 87 ? -9.454 6.964 16.837 1.00 98.12 87 TYR A CA 1
ATOM 682 C C . TYR A 1 87 ? -10.202 5.681 17.192 1.00 98.12 87 TYR A C 1
ATOM 684 O O . TYR A 1 87 ? -9.646 4.580 17.126 1.00 98.12 87 TYR A O 1
ATOM 692 N N . THR A 1 88 ? -11.474 5.808 17.556 1.00 98.19 88 THR A N 1
ATOM 693 C CA . THR A 1 88 ? -12.357 4.653 17.749 1.00 98.19 88 THR A CA 1
ATOM 694 C C . THR A 1 88 ? -13.062 4.377 16.434 1.00 98.19 88 THR A C 1
ATOM 696 O O . THR A 1 88 ? -13.819 5.218 15.960 1.00 98.19 88 THR A O 1
ATOM 699 N N . VAL A 1 89 ? -12.802 3.208 15.845 1.00 97.94 89 VAL A N 1
ATOM 700 C CA . VAL A 1 89 ? -13.496 2.785 14.626 1.00 97.94 89 VAL A CA 1
ATOM 701 C C . VAL A 1 89 ? -14.964 2.551 14.985 1.00 97.94 89 VAL A C 1
ATOM 703 O O . VAL A 1 89 ? -15.218 1.773 15.910 1.00 97.94 89 VAL A O 1
ATOM 706 N N . PRO A 1 90 ? -15.921 3.227 14.324 1.00 98.12 90 PRO A N 1
ATOM 707 C CA . PRO A 1 90 ? -17.334 3.002 14.588 1.00 98.12 90 PRO A CA 1
ATOM 708 C C . PRO A 1 90 ? -17.728 1.544 14.337 1.00 98.12 90 PRO A C 1
ATOM 710 O O . PRO A 1 90 ? -17.072 0.829 13.577 1.00 98.12 90 PRO A O 1
ATOM 713 N N . ALA A 1 91 ? -18.833 1.114 14.950 1.00 97.81 91 ALA A N 1
ATOM 714 C CA . ALA A 1 91 ? -19.454 -0.154 14.582 1.00 97.81 91 ALA A CA 1
ATOM 715 C C . ALA A 1 91 ? -19.748 -0.177 13.071 1.00 97.81 91 ALA A C 1
ATOM 717 O O . ALA A 1 91 ? -20.009 0.866 12.468 1.00 97.81 91 ALA A O 1
ATOM 718 N N . ASP A 1 92 ? -19.663 -1.357 12.459 1.00 97.62 92 ASP A N 1
ATOM 719 C CA . ASP A 1 92 ? -19.873 -1.568 11.021 1.00 97.62 92 ASP A CA 1
ATOM 720 C C . ASP A 1 92 ? -18.935 -0.767 10.100 1.00 97.62 92 ASP A C 1
ATOM 722 O O . ASP A 1 92 ? -19.266 -0.507 8.943 1.00 97.62 92 ASP A O 1
ATOM 726 N N . HIS A 1 93 ? -17.757 -0.368 10.593 1.00 98.44 93 HIS A N 1
ATOM 727 C CA . HIS A 1 93 ? -16.722 0.307 9.808 1.00 98.44 93 HIS A CA 1
ATOM 728 C C . HIS A 1 93 ? -15.384 -0.436 9.878 1.00 98.44 93 HIS A C 1
ATOM 730 O O . HIS A 1 93 ? -15.094 -1.171 10.822 1.00 98.44 93 HIS A O 1
ATOM 736 N N . VAL A 1 94 ? -14.533 -0.194 8.884 1.00 97.88 94 VAL A N 1
ATOM 737 C CA . VAL A 1 94 ? -13.135 -0.636 8.853 1.00 97.88 94 VAL A CA 1
ATOM 738 C C . VAL A 1 94 ? -12.205 0.562 8.754 1.00 97.88 94 VAL A C 1
ATOM 740 O O . VAL A 1 94 ? -12.517 1.552 8.103 1.00 97.88 94 VAL A O 1
ATOM 743 N N . PHE A 1 95 ? -11.042 0.475 9.390 1.00 98.19 95 PHE A N 1
ATOM 744 C CA . PHE A 1 95 ? -9.962 1.439 9.198 1.00 98.19 95 PHE A CA 1
ATOM 745 C C . PHE A 1 95 ? -8.932 0.820 8.259 1.00 98.19 95 PHE A C 1
ATOM 747 O O . PHE A 1 95 ? -8.437 -0.272 8.542 1.00 98.19 95 PHE A O 1
ATOM 754 N N . VAL A 1 96 ? -8.634 1.487 7.147 1.00 97.69 96 VAL A N 1
ATOM 755 C CA . VAL A 1 96 ? -7.756 0.950 6.101 1.00 97.69 96 VAL A CA 1
ATOM 756 C C . VAL A 1 96 ? -6.507 1.806 5.968 1.00 97.69 96 VAL A C 1
ATOM 758 O O . VAL A 1 96 ? -6.552 3.022 6.132 1.00 97.69 96 VAL A O 1
ATOM 761 N N . MET A 1 97 ? -5.379 1.158 5.697 1.00 98.12 97 MET A N 1
ATOM 762 C CA . MET A 1 97 ? -4.082 1.799 5.495 1.00 98.12 97 MET A CA 1
ATOM 763 C C . MET A 1 97 ? -3.399 1.144 4.300 1.00 98.12 97 MET A C 1
ATOM 765 O O . MET A 1 97 ? -3.494 -0.073 4.140 1.00 98.12 97 MET A O 1
ATOM 769 N N . GLY A 1 98 ? -2.730 1.939 3.468 1.00 97.62 98 GLY A N 1
ATOM 770 C CA . GLY A 1 98 ? -1.949 1.419 2.346 1.00 97.62 98 GLY A CA 1
ATOM 771 C C . GLY A 1 98 ? -0.599 0.862 2.797 1.00 97.62 98 GLY A C 1
ATOM 772 O O . GLY A 1 98 ? -0.042 1.300 3.805 1.00 97.62 98 GLY A O 1
ATOM 773 N N . ASP A 1 99 ? -0.046 -0.083 2.037 1.00 97.38 99 ASP A N 1
ATOM 774 C CA . ASP A 1 99 ? 1.286 -0.647 2.309 1.00 97.38 99 ASP A CA 1
ATOM 775 C C . ASP A 1 99 ? 2.401 0.381 2.050 1.00 97.38 99 ASP A C 1
ATOM 777 O O . ASP A 1 99 ? 3.395 0.430 2.771 1.00 97.38 99 ASP A O 1
ATOM 781 N N . ASN A 1 100 ? 2.214 1.255 1.057 1.00 97.06 100 ASN A N 1
ATOM 782 C CA . ASN A 1 100 ? 3.079 2.406 0.812 1.00 97.06 100 ASN A CA 1
ATOM 783 C C . ASN A 1 100 ? 2.601 3.606 1.645 1.00 97.06 100 ASN A C 1
ATOM 785 O O . ASN A 1 100 ? 1.842 4.444 1.154 1.00 97.06 100 ASN A O 1
ATOM 789 N N . ARG A 1 101 ? 2.992 3.648 2.925 1.00 97.06 101 ARG A N 1
ATOM 790 C CA . ARG A 1 101 ? 2.426 4.546 3.946 1.00 97.06 101 ARG A CA 1
ATOM 791 C C . ARG A 1 101 ? 2.599 6.017 3.609 1.00 97.06 101 ARG A C 1
ATOM 793 O O . ARG A 1 101 ? 1.656 6.770 3.841 1.00 97.06 101 ARG A O 1
ATOM 800 N N . ASP A 1 102 ? 3.738 6.373 3.020 1.00 95.56 102 ASP A N 1
ATOM 801 C CA . ASP A 1 102 ? 4.091 7.739 2.615 1.00 95.56 102 ASP A CA 1
ATOM 802 C C . ASP A 1 102 ? 3.394 8.239 1.359 1.00 95.56 102 ASP A C 1
ATOM 804 O O . ASP A 1 102 ? 3.475 9.422 1.030 1.00 95.56 102 ASP A O 1
ATOM 808 N N . GLN A 1 103 ? 2.762 7.348 0.601 1.00 94.12 103 GLN A N 1
ATOM 809 C CA . GLN A 1 103 ? 2.101 7.672 -0.663 1.00 94.12 103 GLN A CA 1
ATOM 810 C C . GLN A 1 103 ? 0.663 7.141 -0.674 1.00 94.12 103 GLN A C 1
ATOM 812 O O . GLN A 1 103 ? 0.137 6.756 -1.718 1.00 94.12 103 GLN A O 1
ATOM 817 N N . SER A 1 104 ? 0.031 7.098 0.499 1.00 95.62 104 SER A N 1
ATOM 818 C CA . SER A 1 104 ? -1.304 6.545 0.695 1.00 95.62 104 SER A CA 1
ATOM 819 C C . SER A 1 104 ? -2.229 7.574 1.339 1.00 95.62 104 SER A C 1
ATOM 821 O O . SER A 1 104 ? -2.087 7.906 2.515 1.00 95.62 104 SER A O 1
ATOM 823 N N . ALA A 1 105 ? -3.215 8.042 0.574 1.00 96.88 105 ALA A N 1
ATOM 824 C CA . ALA A 1 105 ? -4.326 8.850 1.073 1.00 96.88 105 ALA A CA 1
ATOM 825 C C . ALA A 1 105 ? -5.409 7.930 1.672 1.00 96.88 105 ALA A C 1
ATOM 827 O O . ALA A 1 105 ? -6.474 7.716 1.096 1.00 96.88 105 ALA A O 1
ATOM 828 N N . ASP A 1 106 ? -5.087 7.302 2.801 1.00 98.12 106 ASP A N 1
ATOM 829 C CA . ASP A 1 106 ? -5.936 6.301 3.455 1.00 98.12 106 ASP A CA 1
ATOM 830 C C . ASP A 1 106 ? -6.784 6.879 4.604 1.00 98.12 106 ASP A C 1
ATOM 832 O O . ASP A 1 106 ? -7.046 8.082 4.651 1.00 98.12 106 ASP A O 1
ATOM 836 N N . SER A 1 107 ? -7.262 6.035 5.528 1.00 98.31 107 SER A N 1
ATOM 837 C CA . SER A 1 107 ? -8.075 6.452 6.681 1.00 98.31 107 SER A CA 1
ATOM 838 C C . SER A 1 107 ? -7.391 7.468 7.594 1.00 98.31 107 SER A C 1
ATOM 840 O O . SER A 1 107 ? -8.086 8.153 8.345 1.00 98.31 107 SER A O 1
ATOM 842 N N . ARG A 1 108 ? -6.059 7.586 7.547 1.00 98.06 108 ARG A N 1
ATOM 843 C CA . ARG A 1 108 ? -5.318 8.578 8.338 1.00 98.06 108 ARG A CA 1
ATOM 844 C C . ARG A 1 108 ? -5.426 9.990 7.767 1.00 98.06 108 ARG A C 1
ATOM 846 O O . ARG A 1 108 ? -5.369 10.944 8.536 1.00 98.06 108 ARG A O 1
ATOM 853 N N . ALA A 1 109 ? -5.551 10.116 6.447 1.00 97.88 109 ALA A N 1
ATOM 854 C CA . ALA A 1 109 ? -5.535 11.399 5.757 1.00 97.88 109 ALA A CA 1
ATOM 855 C C . ALA A 1 109 ? -6.933 12.024 5.714 1.00 97.88 109 ALA A C 1
ATOM 857 O O . ALA A 1 109 ? -7.944 11.320 5.600 1.00 97.88 109 ALA A O 1
ATOM 858 N N . ALA A 1 110 ? -6.992 13.351 5.816 1.00 95.88 110 ALA A N 1
ATOM 859 C CA . ALA A 1 110 ? -8.253 14.083 5.807 1.00 95.88 110 ALA A CA 1
ATOM 860 C C . ALA A 1 110 ? -8.888 14.081 4.405 1.00 95.88 110 ALA A C 1
ATOM 862 O O . ALA A 1 110 ? -8.198 13.917 3.397 1.00 95.88 110 ALA A O 1
ATOM 863 N N . ALA A 1 111 ? -10.205 14.282 4.318 1.00 94.88 111 ALA A N 1
ATOM 864 C CA . ALA A 1 111 ? -10.906 14.296 3.031 1.00 94.88 111 ALA A CA 1
ATOM 865 C C . ALA A 1 111 ? -10.410 15.435 2.119 1.00 94.88 111 ALA A C 1
ATOM 867 O O . ALA A 1 111 ? -10.316 15.272 0.903 1.00 94.88 111 ALA A O 1
ATOM 868 N N . GLU A 1 112 ? -10.019 16.566 2.711 1.00 94.50 112 GLU A N 1
ATOM 869 C CA . GLU A 1 112 ? -9.412 17.717 2.039 1.00 94.50 112 GLU A CA 1
ATOM 870 C C . GLU A 1 112 ? -8.057 17.381 1.389 1.00 94.50 112 GLU A C 1
ATOM 872 O O . GLU A 1 112 ? -7.639 18.048 0.444 1.00 94.50 112 GLU A O 1
ATOM 877 N N . GLU A 1 113 ? -7.395 16.321 1.856 1.00 93.12 113 GLU A N 1
ATOM 878 C CA . GLU A 1 113 ? -6.126 15.797 1.335 1.00 93.12 113 GLU A CA 1
ATOM 879 C C . GLU A 1 113 ? -6.340 14.597 0.391 1.00 93.12 113 GLU A C 1
ATOM 881 O O . GLU A 1 113 ? -5.394 13.892 0.045 1.00 93.12 113 GLU A O 1
ATOM 886 N N . ASN A 1 114 ? -7.580 14.376 -0.066 1.00 94.94 114 ASN A N 1
ATOM 887 C CA . ASN A 1 114 ? -8.031 13.199 -0.824 1.00 94.94 114 ASN A CA 1
ATOM 888 C C . ASN A 1 114 ? -7.994 11.879 -0.031 1.00 94.94 114 ASN A C 1
ATOM 890 O O . ASN A 1 114 ? -8.016 10.803 -0.630 1.00 94.94 114 ASN A O 1
ATOM 894 N N . GLY A 1 115 ? -7.923 11.952 1.298 1.00 96.75 115 GLY A N 1
ATOM 895 C CA . GLY A 1 115 ? -7.986 10.798 2.187 1.00 96.75 115 GLY A CA 1
ATOM 896 C C . GLY A 1 115 ? -9.408 10.315 2.466 1.00 96.75 115 GLY A C 1
ATOM 897 O O . GLY A 1 115 ? -10.394 10.854 1.961 1.00 96.75 115 GLY A O 1
ATOM 898 N N . LEU A 1 116 ? -9.517 9.292 3.316 1.00 97.44 116 LEU A N 1
ATOM 899 C CA . LEU A 1 116 ? -10.809 8.723 3.724 1.00 97.44 116 LEU A CA 1
ATOM 900 C C . LEU A 1 116 ? -11.368 9.367 5.004 1.00 97.44 116 LEU A C 1
ATOM 902 O O . LEU A 1 116 ? -12.536 9.160 5.325 1.00 97.44 116 LEU A O 1
ATOM 906 N N . GLY A 1 117 ? -10.561 10.136 5.744 1.00 96.06 117 GLY A N 1
ATOM 907 C CA . GLY A 1 117 ? -11.007 10.901 6.913 1.00 96.06 117 GLY A CA 1
ATOM 908 C C . GLY A 1 117 ? -11.468 10.054 8.107 1.00 96.06 117 GLY A C 1
ATOM 909 O O . GLY A 1 117 ? -12.226 10.538 8.947 1.00 96.06 117 GLY A O 1
ATOM 910 N N . GLY A 1 118 ? -11.033 8.795 8.195 1.00 97.25 118 GLY A N 1
ATOM 911 C CA . GLY A 1 118 ? -11.397 7.859 9.258 1.00 97.25 118 GLY A CA 1
ATOM 912 C C . GLY A 1 118 ? -11.917 6.521 8.735 1.00 97.25 118 GLY A C 1
ATOM 913 O O . GLY A 1 118 ? -11.490 6.022 7.691 1.00 97.25 118 GLY A O 1
ATOM 914 N N . GLY A 1 119 ? -12.798 5.895 9.515 1.00 97.69 119 GLY A N 1
ATOM 915 C CA . GLY A 1 119 ? -13.379 4.595 9.202 1.00 97.69 119 GLY A CA 1
ATOM 916 C C . GLY A 1 119 ? -14.270 4.627 7.960 1.00 97.69 119 GLY A C 1
ATOM 917 O O . GLY A 1 119 ? -15.046 5.555 7.754 1.00 97.69 119 GLY A O 1
ATOM 918 N N . VAL A 1 120 ? -14.193 3.564 7.166 1.00 98.06 120 VAL A N 1
ATOM 919 C CA . VAL A 1 120 ? -15.019 3.327 5.983 1.00 98.06 120 VAL A CA 1
ATOM 920 C C . VAL A 1 120 ? -16.172 2.396 6.362 1.00 98.06 120 VAL A C 1
ATOM 922 O O . VAL A 1 120 ? -15.897 1.314 6.889 1.00 98.06 120 VAL A O 1
ATOM 925 N N . PRO A 1 121 ? -17.441 2.756 6.097 1.00 98.12 121 PRO A N 1
ATOM 926 C CA . PRO A 1 121 ? -18.570 1.858 6.321 1.00 98.12 121 PRO A CA 1
ATOM 927 C C . PRO A 1 121 ? -18.388 0.539 5.566 1.00 98.12 121 PRO A C 1
ATOM 929 O O . PRO A 1 121 ? -18.029 0.546 4.389 1.00 98.12 121 PRO A O 1
ATOM 932 N N . LEU A 1 122 ? -18.709 -0.593 6.195 1.00 97.81 122 LEU A N 1
ATOM 933 C CA . LEU A 1 122 ? -18.663 -1.910 5.549 1.00 97.81 122 LEU A CA 1
ATOM 934 C C . LEU A 1 122 ? -19.550 -1.976 4.300 1.00 97.81 122 LEU A C 1
ATOM 936 O O . LEU A 1 122 ? -19.192 -2.640 3.333 1.00 97.81 122 LEU A O 1
ATOM 940 N N . ALA A 1 123 ? -20.658 -1.228 4.275 1.00 97.62 123 ALA A N 1
ATOM 941 C CA . ALA A 1 123 ? -21.530 -1.105 3.106 1.00 97.62 123 ALA A CA 1
ATOM 942 C C . ALA A 1 123 ? -20.828 -0.514 1.864 1.00 97.62 123 ALA A C 1
ATOM 944 O O . ALA A 1 123 ? -21.287 -0.732 0.746 1.00 97.62 123 ALA A O 1
ATOM 945 N N . ASN A 1 124 ? -19.709 0.198 2.045 1.00 97.56 124 ASN A N 1
ATOM 946 C CA . ASN A 1 124 ? -18.900 0.748 0.954 1.00 97.56 124 ASN A CA 1
ATOM 947 C C . ASN A 1 124 ? -17.790 -0.218 0.497 1.00 97.56 124 ASN A C 1
ATOM 949 O O . ASN A 1 124 ? -17.041 0.098 -0.428 1.00 97.56 124 ASN A O 1
ATOM 953 N N . ILE A 1 125 ? -17.653 -1.384 1.133 1.00 97.06 125 ILE A N 1
ATOM 954 C CA . ILE A 1 125 ? -16.624 -2.369 0.803 1.00 97.06 125 ILE A CA 1
ATOM 955 C C . ILE A 1 125 ? -17.161 -3.318 -0.268 1.00 97.06 125 ILE A C 1
ATOM 957 O O . ILE A 1 125 ? -17.994 -4.178 -0.002 1.00 97.06 125 ILE A O 1
ATOM 961 N N . GLY A 1 126 ? -16.642 -3.187 -1.491 1.00 96.44 126 GLY A N 1
ATOM 962 C CA . GLY A 1 126 ? -17.044 -4.039 -2.617 1.00 96.44 126 GLY A CA 1
ATOM 963 C C . GLY A 1 126 ? -16.581 -5.498 -2.511 1.00 96.44 126 GLY A C 1
ATOM 964 O O . GLY A 1 126 ? -17.143 -6.368 -3.169 1.00 96.44 126 GLY A O 1
ATOM 965 N N . GLY A 1 127 ? -15.562 -5.783 -1.696 1.00 94.94 127 GLY A N 1
ATOM 966 C CA . GLY A 1 127 ? -15.051 -7.135 -1.479 1.00 94.94 127 GLY A CA 1
ATOM 967 C C . GLY A 1 127 ? -13.554 -7.168 -1.189 1.00 94.94 127 GLY A C 1
ATOM 968 O O . GLY A 1 127 ? -12.906 -6.136 -1.017 1.00 94.94 127 GLY A O 1
ATOM 969 N N . ARG A 1 128 ? -13.001 -8.383 -1.133 1.00 94.62 128 ARG A N 1
ATOM 970 C CA . ARG A 1 128 ? -11.568 -8.629 -0.938 1.00 94.62 128 ARG A CA 1
ATOM 971 C C . ARG A 1 128 ? -10.886 -8.882 -2.280 1.00 94.62 128 ARG A C 1
ATOM 973 O O . ARG A 1 128 ? -11.373 -9.676 -3.079 1.00 94.62 128 ARG A O 1
ATOM 980 N N . ALA A 1 129 ? -9.726 -8.267 -2.492 1.00 94.81 129 ALA A N 1
ATOM 981 C CA . ALA A 1 129 ? -8.840 -8.635 -3.589 1.00 94.81 129 ALA A CA 1
ATOM 982 C C . ALA A 1 129 ? -8.118 -9.956 -3.258 1.00 94.81 129 ALA A C 1
ATOM 984 O O . ALA A 1 129 ? -7.431 -10.047 -2.243 1.00 94.81 129 ALA A O 1
ATOM 985 N N . GLU A 1 130 ? -8.300 -10.983 -4.091 1.00 94.75 130 GLU A N 1
ATOM 986 C CA . GLU A 1 130 ? -7.806 -12.345 -3.820 1.00 94.75 130 GLU A CA 1
ATOM 987 C C . GLU A 1 130 ? -6.526 -12.686 -4.596 1.00 94.75 130 GLU A C 1
ATOM 989 O O . GLU A 1 130 ? -5.644 -13.359 -4.066 1.00 94.75 130 GLU A O 1
ATOM 994 N N . PHE A 1 131 ? -6.395 -12.215 -5.837 1.00 95.38 131 PHE A N 1
ATOM 995 C CA . PHE A 1 131 ? -5.244 -12.496 -6.696 1.00 95.38 131 PHE A CA 1
ATOM 996 C C . PHE A 1 131 ? -5.076 -11.430 -7.782 1.00 95.38 131 PHE A C 1
ATOM 998 O O . PHE A 1 131 ? -6.007 -10.689 -8.103 1.00 95.38 131 PHE A O 1
ATOM 1005 N N . ILE A 1 132 ? -3.881 -11.371 -8.364 1.00 95.38 132 ILE A N 1
ATOM 1006 C CA . ILE A 1 132 ? -3.555 -10.500 -9.497 1.00 95.38 132 ILE A CA 1
ATOM 1007 C C . ILE A 1 132 ? -3.887 -11.249 -10.792 1.00 95.38 132 ILE A C 1
ATOM 1009 O O . ILE A 1 132 ? -3.315 -12.299 -11.050 1.00 95.38 132 ILE A O 1
ATOM 1013 N N . THR A 1 133 ? -4.781 -10.735 -11.636 1.00 93.00 133 THR A N 1
ATOM 1014 C CA . THR A 1 133 ? -5.092 -11.364 -12.938 1.00 93.00 133 THR A CA 1
ATOM 1015 C C . THR A 1 133 ? -3.967 -11.157 -13.952 1.00 93.00 133 THR A C 1
ATOM 1017 O O . THR A 1 133 ? -3.520 -12.099 -14.597 1.00 93.00 133 THR A O 1
ATOM 1020 N N . PHE A 1 134 ? -3.480 -9.923 -14.074 1.00 92.94 134 PHE A N 1
ATOM 1021 C CA . P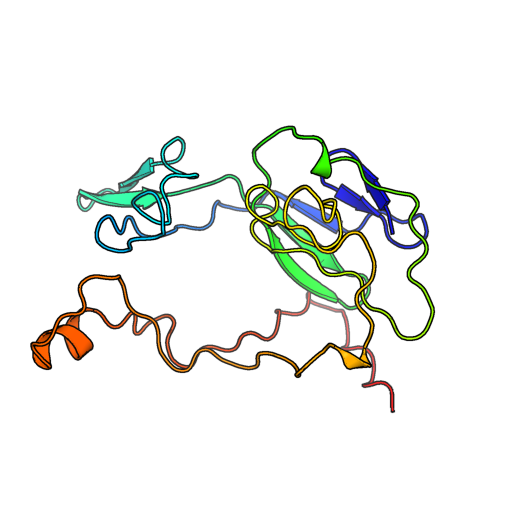HE A 1 134 ? -2.352 -9.549 -14.922 1.00 92.94 134 PHE A CA 1
ATOM 1022 C C . PHE A 1 134 ? -1.637 -8.317 -14.355 1.00 92.94 134 PHE A C 1
ATOM 1024 O O . PHE A 1 134 ? -2.186 -7.581 -13.534 1.00 92.94 134 PHE A O 1
ATOM 1031 N N . SER A 1 135 ? -0.397 -8.087 -14.789 1.00 93.62 135 SER A N 1
ATOM 1032 C CA . SER A 1 135 ? 0.396 -6.918 -14.404 1.00 93.62 135 SER A CA 1
ATOM 1033 C C . SER A 1 135 ? 1.300 -6.506 -15.560 1.00 93.62 135 SER A C 1
ATOM 1035 O O . SER A 1 135 ? 1.929 -7.367 -16.166 1.00 93.62 135 SER A O 1
ATOM 1037 N N . LEU A 1 136 ? 1.349 -5.211 -15.873 1.00 94.19 136 LEU A N 1
ATOM 1038 C CA . LEU A 1 136 ? 2.074 -4.665 -17.024 1.00 94.19 136 LEU A CA 1
ATOM 1039 C C . LEU A 1 136 ? 3.072 -3.600 -16.563 1.00 94.19 136 LEU A C 1
ATOM 1041 O O . LEU A 1 136 ? 2.774 -2.865 -15.622 1.00 94.19 136 LEU A O 1
ATOM 1045 N N . ASP A 1 137 ? 4.205 -3.495 -17.253 1.00 93.31 137 ASP A N 1
ATOM 1046 C CA . ASP A 1 137 ? 5.314 -2.567 -16.955 1.00 93.31 137 ASP A CA 1
ATOM 1047 C C . ASP A 1 137 ? 5.155 -1.137 -17.517 1.00 93.31 137 ASP A C 1
ATOM 1049 O O . ASP A 1 137 ? 6.020 -0.283 -17.335 1.00 93.31 137 ASP A O 1
ATOM 1053 N N . GLY A 1 138 ? 4.042 -0.862 -18.205 1.00 93.12 138 GLY A N 1
ATOM 1054 C CA . GLY A 1 138 ? 3.771 0.429 -18.847 1.00 93.12 138 GLY A CA 1
ATOM 1055 C C . GLY A 1 138 ? 4.239 0.548 -20.302 1.00 93.12 138 GLY A C 1
ATOM 1056 O O . GLY A 1 138 ? 3.845 1.488 -20.983 1.00 93.12 138 GLY A O 1
ATOM 1057 N N . THR A 1 139 ? 4.975 -0.425 -20.847 1.00 95.06 139 THR A N 1
ATOM 1058 C CA . THR A 1 139 ? 5.431 -0.421 -22.258 1.00 95.06 139 THR A CA 1
ATOM 1059 C C . THR A 1 139 ? 4.372 -0.909 -23.262 1.00 95.06 139 THR A C 1
ATOM 1061 O O . THR A 1 139 ? 4.629 -1.054 -24.459 1.00 95.06 139 THR A O 1
ATOM 1064 N N . THR A 1 140 ? 3.151 -1.155 -22.784 1.00 93.62 140 THR A N 1
ATOM 1065 C CA . THR A 1 140 ? 2.032 -1.667 -23.584 1.00 93.62 140 THR A CA 1
ATOM 1066 C C . THR A 1 140 ? 1.561 -0.641 -24.616 1.00 93.62 140 THR A C 1
ATOM 1068 O O . THR A 1 140 ? 1.370 0.530 -24.305 1.00 93.62 140 THR A O 1
ATOM 1071 N N . SER A 1 141 ? 1.320 -1.090 -25.850 1.00 93.56 141 SER A N 1
ATOM 1072 C CA . SER A 1 141 ? 0.869 -0.252 -26.970 1.00 93.56 141 SER A CA 1
ATOM 1073 C C . SER A 1 141 ? -0.256 -0.921 -27.770 1.00 93.56 141 SER A C 1
ATOM 1075 O O . SER A 1 141 ? -0.709 -2.014 -27.439 1.00 93.56 141 SER A O 1
ATOM 1077 N N . TRP A 1 142 ? -0.685 -0.299 -28.872 1.00 93.44 142 TRP A N 1
ATOM 1078 C CA . TRP A 1 142 ? -1.639 -0.898 -29.815 1.00 93.44 142 TRP A CA 1
ATOM 1079 C C . TRP A 1 142 ? -1.105 -2.136 -30.549 1.00 93.44 142 TRP A C 1
ATOM 1081 O O . TRP A 1 142 ? -1.892 -2.869 -31.139 1.00 93.44 142 TRP A O 1
ATOM 1091 N N . ASN A 1 143 ? 0.209 -2.390 -30.522 1.00 94.94 143 ASN A N 1
ATOM 1092 C CA . ASN A 1 143 ? 0.781 -3.621 -31.057 1.00 94.94 143 ASN A CA 1
ATOM 1093 C C . ASN A 1 143 ? 0.535 -4.782 -30.071 1.00 94.94 143 ASN A C 1
ATOM 1095 O O . ASN A 1 143 ? 1.133 -4.764 -28.990 1.00 94.94 143 ASN A O 1
ATOM 1099 N N . PRO A 1 144 ? -0.241 -5.824 -30.429 1.00 92.69 144 PRO A N 1
ATOM 1100 C CA . PRO A 1 144 ? -0.548 -6.930 -29.520 1.00 92.69 144 PRO A CA 1
ATOM 1101 C C . PRO A 1 144 ? 0.688 -7.688 -29.025 1.00 92.69 144 PRO A C 1
ATOM 1103 O O . PRO A 1 144 ? 0.675 -8.225 -27.922 1.00 92.69 144 PRO A O 1
ATOM 1106 N N . MET A 1 145 ? 1.789 -7.692 -29.790 1.00 93.81 145 MET A N 1
ATOM 1107 C CA . MET A 1 145 ? 3.046 -8.303 -29.342 1.00 93.81 145 MET A CA 1
A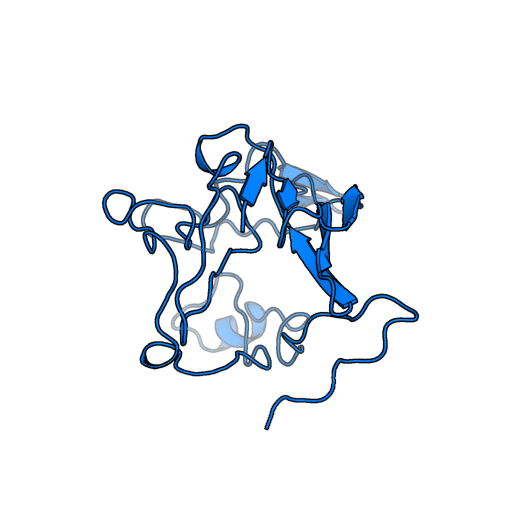TOM 1108 C C . MET A 1 145 ? 3.587 -7.644 -28.068 1.00 93.81 145 MET A C 1
ATOM 1110 O O . MET A 1 145 ? 4.154 -8.333 -27.224 1.00 93.81 145 MET A O 1
ATOM 1114 N N . SER A 1 146 ? 3.358 -6.335 -27.901 1.00 94.12 146 SER A N 1
ATOM 1115 C CA . SER A 1 146 ? 3.808 -5.603 -26.713 1.00 94.12 146 SER A CA 1
ATOM 1116 C C . SER A 1 146 ? 3.116 -6.066 -25.433 1.00 94.12 146 SER A C 1
ATOM 1118 O O . SER A 1 146 ? 3.691 -5.922 -24.366 1.00 94.12 146 SER A O 1
ATOM 1120 N N . TRP A 1 147 ? 1.919 -6.659 -25.521 1.00 92.25 147 TRP A N 1
ATOM 1121 C CA . TRP A 1 147 ? 1.149 -7.105 -24.353 1.00 92.25 147 TRP A CA 1
ATOM 1122 C C . TRP A 1 147 ? 1.782 -8.331 -23.701 1.00 92.25 147 TRP A C 1
ATOM 1124 O O . TRP A 1 147 ? 1.706 -8.508 -22.490 1.00 92.25 147 TRP A O 1
ATOM 1134 N N . PHE A 1 148 ? 2.410 -9.182 -24.515 1.00 92.31 148 PHE A N 1
ATOM 1135 C CA . PHE A 1 148 ? 3.122 -10.358 -24.032 1.00 92.31 148 PHE A CA 1
ATOM 1136 C C . PHE A 1 148 ? 4.494 -9.988 -23.473 1.00 92.31 148 PHE A C 1
ATOM 1138 O O . PHE A 1 148 ? 4.926 -10.587 -22.494 1.00 92.31 148 PHE A O 1
ATOM 1145 N N . THR A 1 149 ? 5.175 -9.006 -24.072 1.00 92.81 149 THR A N 1
ATOM 1146 C CA . THR A 1 149 ? 6.504 -8.577 -23.615 1.00 92.81 149 THR A CA 1
ATOM 1147 C C . THR A 1 149 ? 6.458 -7.677 -22.384 1.00 92.81 149 THR A C 1
ATOM 1149 O O . THR A 1 149 ? 7.399 -7.711 -21.604 1.00 92.81 149 THR A O 1
ATOM 1152 N N . SER A 1 150 ? 5.388 -6.896 -22.196 1.00 93.38 150 SER A N 1
ATOM 1153 C CA . SER A 1 150 ? 5.202 -6.010 -21.035 1.00 93.38 150 SER A CA 1
ATOM 1154 C C . SER A 1 150 ? 4.651 -6.724 -19.797 1.00 93.38 150 SER A C 1
ATOM 1156 O O . SER A 1 150 ? 4.551 -6.125 -18.722 1.00 93.38 150 SER A O 1
ATOM 1158 N N . LE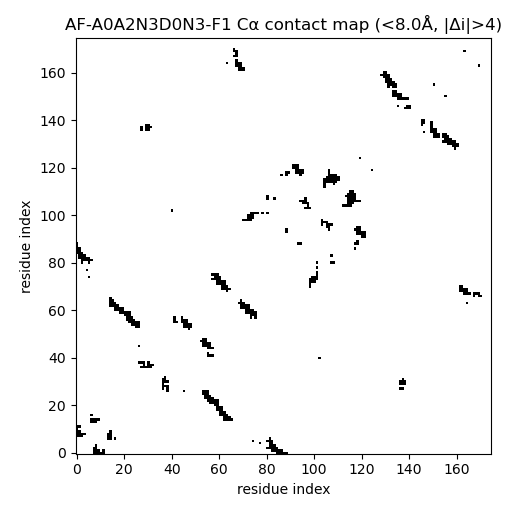U A 1 151 ? 4.233 -7.987 -19.941 1.00 94.25 151 LEU A N 1
ATOM 1159 C CA . LEU A 1 151 ? 3.626 -8.765 -18.869 1.00 94.25 151 LEU A CA 1
ATOM 1160 C C . LEU A 1 151 ? 4.665 -9.119 -17.799 1.00 94.25 151 LEU A C 1
ATOM 1162 O O . LEU A 1 151 ? 5.616 -9.859 -18.048 1.00 94.25 151 LEU A O 1
ATOM 1166 N N . ARG A 1 152 ? 4.412 -8.688 -16.562 1.00 93.75 152 ARG A N 1
ATOM 1167 C CA . ARG A 1 152 ? 5.168 -9.104 -15.374 1.00 93.75 152 ARG A CA 1
ATOM 1168 C C . ARG A 1 152 ? 4.678 -10.473 -14.903 1.00 93.75 152 ARG A C 1
ATOM 1170 O O . ARG A 1 152 ? 3.784 -10.584 -14.055 1.00 93.75 152 ARG A O 1
ATOM 1177 N N . GLY A 1 153 ? 5.207 -11.523 -15.527 1.00 91.19 153 GLY A N 1
ATOM 1178 C CA . GLY A 1 153 ? 4.762 -12.904 -15.311 1.00 91.19 153 GLY A CA 1
ATOM 1179 C C . GLY A 1 153 ? 4.940 -13.410 -13.875 1.00 91.19 153 GLY A C 1
ATOM 1180 O O . GLY A 1 153 ? 4.156 -14.235 -13.425 1.00 91.19 153 GLY A O 1
ATOM 1181 N N . ASP A 1 154 ? 5.912 -12.876 -13.139 1.00 91.88 154 ASP A N 1
ATOM 1182 C CA . ASP A 1 154 ? 6.171 -13.158 -11.723 1.00 91.88 154 ASP A CA 1
ATOM 1183 C C . ASP A 1 154 ? 5.082 -12.616 -10.781 1.00 91.88 154 ASP A C 1
ATOM 1185 O O . ASP A 1 154 ? 4.925 -13.113 -9.668 1.00 91.88 154 ASP A O 1
ATOM 1189 N N . ARG A 1 155 ? 4.309 -11.617 -11.226 1.00 93.00 155 ARG A N 1
ATOM 1190 C CA . ARG A 1 155 ? 3.197 -11.032 -10.461 1.00 93.00 155 ARG A CA 1
ATOM 1191 C C . ARG A 1 155 ? 1.837 -11.568 -10.884 1.00 93.00 155 ARG A C 1
ATOM 1193 O O . ARG A 1 155 ? 0.921 -11.608 -10.065 1.00 93.00 155 ARG A O 1
ATOM 1200 N N . ALA A 1 156 ? 1.672 -11.938 -12.149 1.00 93.31 156 ALA A N 1
ATOM 1201 C CA . ALA A 1 156 ? 0.407 -12.461 -12.646 1.00 93.31 156 ALA A CA 1
ATOM 1202 C C . ALA A 1 156 ? 0.039 -13.780 -11.943 1.00 93.31 156 ALA A C 1
ATOM 1204 O O . ALA A 1 156 ? 0.889 -14.625 -11.683 1.00 93.31 156 ALA A O 1
ATOM 1205 N N . TRP A 1 157 ? -1.245 -13.946 -11.638 1.00 91.81 157 TRP A N 1
ATOM 1206 C CA . TRP A 1 157 ? -1.836 -15.107 -10.961 1.00 91.81 157 TRP A CA 1
ATOM 1207 C C . TRP A 1 157 ? -1.319 -15.381 -9.545 1.00 91.81 157 TRP A C 1
ATOM 1209 O O . TRP A 1 157 ? -1.564 -16.451 -8.988 1.00 91.81 157 TRP A O 1
ATOM 1219 N N . THR A 1 158 ? -0.648 -14.409 -8.929 1.00 94.06 158 THR A N 1
ATOM 1220 C CA . THR A 1 158 ? -0.213 -14.506 -7.534 1.00 94.06 158 THR A CA 1
ATOM 1221 C C . THR A 1 158 ? -1.324 -14.094 -6.571 1.00 94.06 158 THR A C 1
ATOM 1223 O O . THR A 1 158 ? -2.178 -13.262 -6.889 1.00 94.06 158 THR A O 1
ATOM 1226 N N . THR A 1 159 ? -1.324 -14.703 -5.385 1.00 94.31 159 THR A N 1
ATOM 1227 C CA . THR A 1 159 ? -2.275 -14.400 -4.308 1.00 94.31 159 THR A CA 1
ATOM 1228 C C . THR A 1 159 ? -2.008 -13.027 -3.690 1.00 94.31 159 THR A C 1
ATOM 1230 O O . THR A 1 159 ? -0.859 -12.636 -3.503 1.00 94.31 159 THR A O 1
ATOM 1233 N N . LEU A 1 160 ? -3.080 -12.323 -3.326 1.00 93.88 160 LEU A N 1
ATOM 1234 C CA . LEU A 1 160 ? -3.042 -11.101 -2.513 1.00 93.88 160 LEU A CA 1
ATOM 1235 C C . LEU A 1 160 ? -3.375 -11.373 -1.041 1.00 93.88 160 LEU A C 1
ATOM 1237 O O . LEU A 1 160 ? -3.474 -10.445 -0.237 1.00 93.88 160 LEU A O 1
ATOM 1241 N N . ARG A 1 161 ? -3.550 -12.644 -0.660 1.00 93.88 161 ARG A N 1
ATOM 1242 C CA . ARG A 1 161 ? -3.703 -13.001 0.750 1.00 93.88 161 ARG A CA 1
ATOM 1243 C C . ARG A 1 161 ? -2.385 -12.769 1.485 1.00 93.88 161 ARG A C 1
ATOM 1245 O O . ARG A 1 161 ? -1.353 -13.265 1.028 1.00 93.88 161 ARG A O 1
ATOM 1252 N N . PRO A 1 162 ? -2.412 -12.079 2.635 1.00 93.19 162 PRO A N 1
ATOM 1253 C CA . PRO A 1 162 ? -1.204 -11.857 3.404 1.00 93.19 162 PRO A CA 1
ATOM 1254 C C . PRO A 1 162 ? -0.677 -13.192 3.945 1.00 93.19 162 PRO A C 1
ATOM 1256 O O . PRO A 1 162 ? -1.473 -14.040 4.371 1.00 93.19 162 PRO A O 1
ATOM 1259 N N . PRO A 1 163 ? 0.648 -13.388 3.979 1.00 92.31 163 PRO A N 1
ATOM 1260 C CA . PRO A 1 163 ? 1.225 -14.497 4.713 1.00 92.31 163 PRO A CA 1
ATOM 1261 C C . PRO A 1 163 ? 0.926 -14.348 6.209 1.00 92.31 163 PRO A C 1
ATOM 1263 O O . PRO A 1 163 ? 0.888 -13.238 6.750 1.00 92.31 163 PRO A O 1
ATOM 1266 N N . LEU A 1 164 ? 0.722 -15.478 6.884 1.00 92.00 164 LEU A N 1
ATOM 1267 C CA . LEU A 1 164 ? 0.577 -15.528 8.336 1.00 92.00 164 LEU A CA 1
ATOM 1268 C C . LEU A 1 164 ? 1.946 -15.771 8.978 1.00 92.00 164 LEU A C 1
ATOM 1270 O O . LEU A 1 164 ? 2.728 -16.584 8.485 1.00 92.00 164 LEU A O 1
ATOM 1274 N N . ALA A 1 165 ? 2.229 -15.082 10.080 1.00 84.62 165 ALA A N 1
ATOM 1275 C CA . ALA A 1 165 ? 3.401 -15.339 10.901 1.00 84.62 165 ALA A CA 1
ATOM 1276 C C . ALA A 1 165 ? 3.367 -16.779 11.442 1.00 84.62 165 ALA A C 1
ATOM 1278 O O . ALA A 1 165 ? 2.316 -17.274 11.861 1.00 84.62 165 ALA A O 1
ATOM 1279 N N . GLU A 1 166 ? 4.525 -17.444 11.447 1.00 74.56 166 GLU A N 1
ATOM 1280 C CA . GLU A 1 166 ? 4.658 -18.812 11.951 1.00 74.56 166 GLU A CA 1
ATOM 1281 C C . GLU A 1 166 ? 4.116 -18.934 13.385 1.00 74.56 166 GLU A C 1
ATOM 1283 O O . GLU A 1 166 ? 4.411 -18.116 14.257 1.00 74.56 166 GLU A O 1
ATOM 1288 N N . GLY A 1 167 ? 3.305 -19.968 13.628 1.00 64.62 167 GLY A N 1
ATOM 1289 C CA . GLY A 1 167 ? 2.749 -20.266 14.951 1.00 64.62 167 GLY A CA 1
ATOM 1290 C C . GLY A 1 167 ? 1.457 -19.527 15.322 1.00 64.62 167 GLY A C 1
ATOM 1291 O O . GLY A 1 167 ? 0.938 -19.768 16.410 1.00 64.62 167 GLY A O 1
ATOM 1292 N N . VAL A 1 168 ? 0.895 -18.683 14.446 1.00 61.44 168 VAL A N 1
ATOM 1293 C CA . VAL A 1 168 ? -0.437 -18.085 14.648 1.00 61.44 168 VAL A CA 1
ATOM 1294 C C . VAL A 1 168 ? -1.461 -18.823 13.785 1.00 61.44 168 VAL A C 1
ATOM 1296 O O . VAL A 1 168 ? -1.448 -18.719 12.560 1.00 61.44 168 VAL A O 1
ATOM 1299 N N . ALA A 1 169 ? -2.348 -19.596 14.418 1.00 52.28 169 ALA A N 1
ATOM 1300 C CA . ALA A 1 169 ? -3.487 -20.186 13.719 1.00 52.28 169 ALA A CA 1
ATOM 1301 C C . ALA A 1 169 ? -4.404 -19.060 13.200 1.00 52.28 169 ALA A C 1
ATOM 1303 O O . ALA A 1 169 ? -4.624 -18.091 13.933 1.00 52.28 169 ALA A O 1
ATOM 1304 N N . PRO A 1 170 ? -4.947 -19.157 11.971 1.00 54.19 170 PRO A N 1
ATOM 1305 C CA . PRO A 1 170 ? -5.913 -18.179 11.495 1.00 54.19 170 PRO A CA 1
ATOM 1306 C C . PRO A 1 170 ? -7.079 -18.109 12.483 1.00 54.19 170 PRO A C 1
ATOM 1308 O O . PRO A 1 170 ? -7.609 -19.141 12.902 1.00 54.19 170 PRO A O 1
ATOM 1311 N N . ALA A 1 171 ? -7.472 -16.891 12.865 1.00 56.44 171 ALA A N 1
ATOM 1312 C CA . ALA A 1 171 ? -8.725 -16.704 13.580 1.00 56.44 171 ALA A CA 1
ATOM 1313 C C . ALA A 1 171 ? -9.855 -17.331 12.741 1.00 56.44 171 ALA A C 1
ATOM 1315 O O . ALA A 1 171 ? -9.835 -17.175 11.512 1.00 56.44 171 ALA A O 1
ATOM 1316 N N . PRO A 1 172 ? -10.808 -18.058 13.355 1.00 42.44 172 PRO A N 1
ATOM 1317 C CA . PRO A 1 172 ? -11.946 -18.584 12.617 1.00 42.44 172 PRO A CA 1
ATOM 1318 C C . PRO A 1 172 ? -12.639 -17.432 11.887 1.00 42.44 172 PRO A C 1
ATOM 1320 O O . PRO A 1 172 ? -12.721 -16.317 12.412 1.00 42.44 172 PRO A O 1
ATOM 1323 N N . ALA A 1 173 ? -13.085 -17.690 10.656 1.00 39.78 173 ALA A N 1
ATOM 1324 C CA . ALA A 1 173 ? -13.902 -16.734 9.925 1.00 39.78 173 ALA A CA 1
ATOM 1325 C C . ALA A 1 173 ? -15.107 -16.376 10.806 1.00 39.78 173 ALA A C 1
ATOM 1327 O O . ALA A 1 173 ? -15.790 -17.275 11.292 1.00 39.78 173 ALA A O 1
ATOM 1328 N N . ALA A 1 174 ? -15.309 -15.086 11.069 1.00 41.91 174 ALA A N 1
ATOM 1329 C CA . ALA A 1 174 ? -16.522 -14.634 11.730 1.00 41.91 174 ALA A CA 1
ATOM 1330 C C . ALA A 1 174 ? -17.699 -14.901 10.777 1.00 41.91 174 ALA A C 1
ATOM 1332 O O . ALA A 1 174 ? -17.675 -14.405 9.647 1.00 41.91 174 ALA A O 1
ATOM 1333 N N . GLU A 1 175 ? -18.642 -15.741 11.214 1.00 32.34 175 GLU A N 1
ATOM 1334 C CA . GLU A 1 175 ? -19.991 -15.864 10.634 1.00 32.34 175 GLU A CA 1
ATOM 1335 C C . GLU A 1 175 ? -20.809 -14.589 10.864 1.00 32.34 175 GLU A C 1
ATOM 1337 O O . GLU A 1 175 ? -20.644 -13.963 11.940 1.00 32.34 175 GLU A O 1
#

Solvent-accessible surface area (backbone atoms only — not comparable to full-atom values): 10335 Å² total; per-residue (Å²): 68,30,26,55,86,63,45,50,23,55,87,89,41,69,51,54,70,42,85,49,81,46,56,78,42,75,64,45,81,55,24,69,44,99,92,42,43,65,62,59,91,42,57,96,30,60,48,66,49,97,86,68,52,53,26,26,47,49,59,25,32,39,38,36,46,98,65,18,42,37,47,70,32,34,70,80,74,91,56,73,77,23,52,37,69,86,39,81,69,52,86,71,38,45,77,54,76,52,49,48,49,80,80,41,57,23,22,77,28,46,57,95,72,65,17,57,57,34,55,42,52,51,91,76,57,93,74,81,76,59,57,33,83,68,42,70,50,43,66,58,59,94,52,70,70,32,55,68,74,25,43,40,68,90,53,30,71,34,72,58,66,62,56,62,44,90,93,46,72,73,68,76,81,84,127

Secondary structure (DSSP, 8-state):
-EEETTEEEETTEEPEEEEEPPP-EE--TT-EETTEETTGGGGGGEEE-TTS-EEE---EEEEE-TTSBEEEEE--S--GGGSB---PPPTTEE----SBGGG---TTS-GGGTS--SPEEGGG------B-S--B-S---SSTHHHHHSB-TTTTT-B-SPPBPTT-PPPPPP-

Nearest PDB structures (foldseek):
  3g7s-assembly1_B  TM=3.168E-01  e=3.092E+00  Archaeoglobus fulgidus DSM 4304
  3g7s-assembly1_A  TM=2.899E-01  e=4.399E+00  Archaeoglobus fulgidus DSM 4304
  8ghn-assembly1_A  TM=3.807E-01  e=8.909E+00  Saccharomyces cerevisiae

=== Feature glossary ===
The record interleaves many kinds of information about one protein. Here is each kind framed as the question it answers.

Q: What does the local fold look like, residue by residue?
A: The Foldseek 3Di string encodes local tertiary geometry as a 20-letter alphabet — one character per residue — derived from the relative positions of nearby Cα atoms. Unlike the amino-acid sequence, 3Di is a direct function of the 3D structure, so two proteins with the same fold have similar 3Di strings even at low sequence identity.

Q: Which residues are in helices, strands, or loops?
A: The SS8 string is DSSP's per-residue secondary-structure call. α-helix (H) means an i→i+4 H-bond ladder; β-strand (E) means the residue participates in a β-sheet; 3₁₀ (G) and π (I) are tighter and wider helices; T/S are turns/bends; '-' is loop.

Q: How big and how compact is the whole molecule?
A: Radius of gyration (Rg) is the root-mean-square distance of Cα atoms from their centroid — a single number for overall size and compactness. A globular domain of N residues has Rg ≈ 2.2·N^0.38 Å; an extended or disordered chain has a much larger Rg. The Cα contact count is the number of residue pairs whose Cα atoms are within 8 Å and are more than four positions apart in sequence — a standard proxy for tertiary packing density. The bounding box is the smallest axis-aligned box enclosing all Cα atoms.

Q: Where is each backbone atom in 3D?
A: Structure coordinates are given as an mmCIF _atom_site loop: one row per atom with element, residue name, chain id, sequence number, and x/y/z position in Å. Only the four main-chain atoms per residue are included here; side chains are omitted to keep the record compact.

Q: What is the amino-acid chain?
A: Primary structure: the covalent order of the twenty standard amino acids along the backbone. Two proteins with the same sequence will (almost always) fold to the same structure; two with 30% identity often share a fold but not the details.

Q: What if only a Cα trace is available?
A: Three-state secondary structure (P-SEA) collapses the eight DSSP classes into helix (a), strand (b), and coil (c). P-SEA assigns these from Cα geometry alone — distances and angles — without requiring backbone oxygens, so it works on any Cα trace.

Q: What family and function is it annotated with?
A: Database cross-references. InterPro integrates a dozen domain/family signature databases into unified entries with residue-range hits. GO terms attach function/process/location labels with evidence codes. CATH codes position the fold in a four-level structural taxonomy. Organism is the NCBI-taxonomy species name.

Q: How confident is the AlphaFold model at each residue?
A: pLDDT is the predicted lDDT-Cα score: AlphaFold's confidence that the local environment of each residue (all inter-atomic distances within 15 Å) is correctly placed. It is a per-residue number between 0 and 100, with higher meaning more reliable.

Q: How mobile is each atom in the crystal?
A: B-factor (Debye–Waller factor) reflects atomic displacement in the crystal lattice. It is an experimental observable (units Å²), not a prediction; low values mean the atom is pinned down, high values mean it moves or is heterogeneous across the crystal.

Q: Which residues are buried vs exposed?
A: SASA measures how much of the protein is reachable by solvent. It is computed by rolling a water-sized probe over the atomic surface and summing the exposed area (Å²). Per-residue SASA distinguishes core (buried, low SASA) from surface (exposed, high SASA) residues; total SASA is a whole-molecule size measure.

Q: What do the diagnostic plots show?
A: Plot images: a contact map (which residues are close in 3D, as an N×N binary image), a Ramachandran scatter (backbone torsion angles, revealing secondary-structure composition at a glance), and — for AlphaFold structures — a PAE heatmap (pairwise prediction confidence).

Q: What known structures does this most resemble?
A: The Foldseek neighbor list gives the closest experimentally determined structures in the PDB, ranked by structural alignment. TM-score near 1 means near-identical fold; near 0.3 means only rough topology match. This is how one finds what a novel AlphaFold prediction most resembles in the solved-structure universe.

Q: Are the domains correctly placed relative to each other?
A: Predicted aligned error is AlphaFold's pairwise confidence. Unlike pLDDT (per-residue), PAE is per-residue-pair and captures whether two parts of the structure are correctly placed relative to each other. Units are ångströms of expected positional error.

Q: What do the rendered images show?
A: Structure images are PyMOL renders from six orthogonal camera directions. Cartoon representation draws helices as coils and strands as arrows; sticks shows the backbone as bonds; surface shows the solvent-excluded envelope. Rainbow coloring maps sequence position to hue (blue→red, N→C); chain coloring assigns a distinct color per polypeptide.

Q: What are the backbone torsion angles?
A: φ (phi) and ψ (psi) are the two rotatable backbone dihedrals per residue: φ is the C(i-1)–N–Cα–C torsion, ψ is the N–Cα–C–N(i+1) torsion, both in degrees on (−180°, 180°]. α-helical residues cluster near (−60°, −45°); β-strand residues near (−120°, +130°). A Ramachandran plot is simply a scatter of (φ, ψ) for every residue.